Protein 2WNK (pdb70)

Solvent-accessible surface area: 10856 Å² total; per-residue (Å²): 116,19,0,135,82,84,35,52,60,38,83,47,59,1,25,11,48,44,74,72,8,151,4,12,0,13,76,92,5,62,52,5,60,6,75,58,91,69,41,120,67,1,83,0,0,51,49,38,66,10,79,87,64,25,29,0,45,104,34,2,166,41,12,47,6,55,76,59,153,53,121,36,23,26,64,1,30,0,34,0,83,52,18,24,123,70,96,43,32,0,33,1,1,0,7,102,92,71,77,137,18,35,101,60,34,1,2,1,47,0,40,0,63,40,26,40,153,20,59,79,0,54,47,85,107,89,54,29,124,17,107,3,105,49,44,118,34,78,22,23,0,9,0,5,46,94,13,69,58,7,68,5,77,88,33,57,63,0,12,66,29,89,62,4,139,76,94,29,63,3,79,76,26,0,64,124,6,62,17,45,82,66,81,122,20,0,41,0,90,0,37,4,59,86,31,7,170,137,111,39,75,0,0,0,42,0,8,23,110,79,105,79,6,0,60,0,18,0,41,0,32,47,99

InterPro domains:
  IPR007226 SRS domain [PF04092] (31-153)
  IPR007226 SRS domain [PF04092] (165-261)
  IPR036755 SRS domain superfamily [G3DSA:2.60.40.1320] (27-158)
  IPR036755 SRS domain superfamily [G3DSA:2.60.40.1320] (159-264)
  IPR036755 SRS domain superfamily [SSF74877] (24-155)
  IPR036755 SRS domain superfamily [SSF74877] (157-263)

Sequence (223 aa):
TSCETEGSSISFTVEKAGHVVRFNCPSTLEEIKPAYEAGDSTKVCTTADCSNEAALKDVLKSASLAQAEGSGGNDFTLTVDALPEAETSVFFLCQRTGAAVPSDKCGVHILVKAAPQAPVCSAQDHTLELQITAANSDTSFVCGGTFNVIKPANAAKVLQGDSCETEVDLVSLVPHASRSALEQSGLIKLSVTDLPQQQQKLCYRCEDSSQKACKVLVTVSAS

B-factor: mean 18.57, std 9.24, range [4.79, 100.05]

Organism: Toxoplasma gondii (NCBI:txid5811)

CATH classification: 2.60.40.1320 (+1 more: 2.60.40.1320)

Radius of gyration: 22.06 Å; Cα contacts (8 Å, |Δi|>4): 626; chains: 1; bounding box: 57×43×48 Å

Structure (mmCIF, N/CA/C/O backbone):
data_2WNK
#
_entry.id   2WNK
#
_cell.length_a   106.496
_cell.length_b   106.496
_cell.length_c   31.616
_cell.angle_alpha   90.00
_cell.angle_beta   90.00
_cell.angle_gamma   120.00
#
_symmetry.space_group_name_H-M   'P 6'
#
loop_
_entity.id
_entity.type
_entity.pdbx_description
1 polymer 'SPOROZOITE-SPECIFIC SAG PROTEIN'
2 water water
#
loop_
_atom_site.group_PDB
_atom_site.id
_atom_site.type_symbol
_atom_site.label_atom_id
_atom_site.label_alt_id
_atom_site.label_comp_id
_atom_site.label_asym_id
_atom_site.label_entity_id
_atom_site.label_seq_id
_atom_site.pdbx_PDB_ins_code
_atom_site.Cartn_x
_atom_site.Cartn_y
_atom_site.Cartn_z
_atom_site.occupancy
_atom_site.B_iso_or_equiv
_atom_site.auth_seq_id
_atom_site.auth_comp_id
_atom_site.auth_asym_id
_atom_site.auth_atom_id
_atom_site.pdbx_PDB_model_num
ATOM 1 N N . THR A 1 4 ? -58.193 7.436 18.343 1.00 24.17 4 THR A N 1
ATOM 2 C CA . THR A 1 4 ? -57.377 7.266 17.102 1.00 23.60 4 THR A CA 1
ATOM 3 C C . THR A 1 4 ? -58.050 7.855 15.845 1.00 21.16 4 THR A C 1
ATOM 4 O O . THR A 1 4 ? -57.392 8.145 14.833 1.00 20.23 4 THR A O 1
ATOM 8 N N . SER A 1 5 ? -59.362 8.025 15.924 1.00 18.84 5 SER A N 1
ATOM 9 C CA . SER A 1 5 ? -60.120 8.638 14.834 1.00 17.23 5 SER A CA 1
ATOM 10 C C . SER A 1 5 ? -60.412 10.101 15.155 1.00 16.31 5 SER A C 1
ATOM 11 O O . SER A 1 5 ? -60.789 10.447 16.289 1.00 15.83 5 SER A O 1
ATOM 14 N N . CYS A 1 6 ? -60.236 10.960 14.165 1.00 15.44 6 CYS A N 1
ATOM 15 C CA . CYS A 1 6 ? -60.441 12.410 14.368 1.00 16.12 6 CYS A CA 1
ATOM 16 C C . CYS A 1 6 ? -61.932 12.742 14.238 1.00 17.05 6 CYS A C 1
ATOM 17 O O . CYS A 1 6 ? -62.366 13.136 13.151 1.00 17.12 6 CYS A O 1
ATOM 20 N N . GLU A 1 7 ? -62.664 12.598 15.364 1.00 16.93 7 GLU A N 1
ATOM 21 C CA . GLU A 1 7 ? -64.134 12.713 15.462 1.00 17.63 7 GLU A CA 1
ATOM 22 C C . GLU A 1 7 ? -64.716 14.044 15.956 1.00 17.84 7 GLU A C 1
ATOM 23 O O . GLU A 1 7 ? -65.952 14.181 16.078 1.00 18.20 7 GLU A O 1
ATOM 29 N N . THR A 1 8 ? -63.874 14.971 16.376 1.00 16.87 8 THR A N 1
ATOM 30 C CA . THR A 1 8 ? -64.434 16.162 16.974 1.00 16.75 8 THR A CA 1
ATOM 31 C C . THR A 1 8 ? -64.018 17.378 16.144 1.00 16.37 8 THR A C 1
ATOM 32 O O . THR A 1 8 ? -62.855 17.719 16.111 1.00 16.58 8 THR A O 1
ATOM 36 N N . GLU A 1 9 ? -64.983 17.979 15.454 1.00 16.35 9 GLU A N 1
ATOM 37 C CA . GLU A 1 9 ? -64.714 19.234 14.710 1.00 16.46 9 GLU A CA 1
ATOM 38 C C . GLU A 1 9 ? -64.289 20.316 15.664 1.00 16.90 9 GLU A C 1
ATOM 39 O O . GLU A 1 9 ? -64.901 20.475 16.747 1.00 16.55 9 GLU A O 1
ATOM 45 N N . GLY A 1 10 ? -63.298 21.096 15.242 1.00 16.33 10 GLY A N 1
ATOM 46 C CA . GLY A 1 10 ? -62.753 22.133 16.080 1.00 17.22 10 GLY A CA 1
ATOM 47 C C . GLY A 1 10 ? -61.822 21.676 17.175 1.00 16.76 10 GLY A C 1
ATOM 48 O O . GLY A 1 10 ? -61.358 22.498 17.974 1.00 18.78 10 GLY A O 1
ATOM 49 N N . SER A 1 11 ? -61.521 20.386 17.227 1.00 18.57 11 SER A N 1
ATOM 50 C CA . SER A 1 11 ? -60.571 19.879 18.222 1.00 18.67 11 SER A CA 1
ATOM 51 C C . SER A 1 11 ? -59.546 19.009 17.533 1.00 18.78 11 SER A C 1
ATOM 52 O O . SER A 1 11 ? -59.517 18.931 16.300 1.00 18.17 11 SER A O 1
ATOM 55 N N . SER A 1 12 ? -58.700 18.358 18.322 1.00 18.27 12 SER A N 1
ATOM 56 C CA . SER A 1 12 ? -57.559 17.693 17.757 1.00 18.34 12 SER A CA 1
ATOM 57 C C . SER A 1 12 ? -57.287 16.390 18.501 1.00 17.64 12 SER A C 1
ATOM 58 O O . SER A 1 12 ? -57.728 16.185 19.634 1.00 18.03 12 SER A O 1
A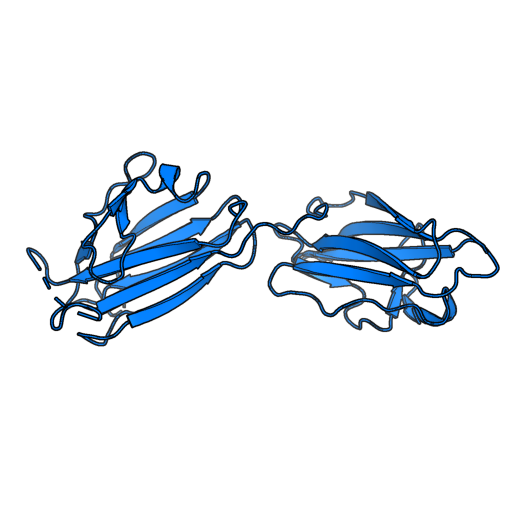TOM 61 N N . ILE A 1 13 ? -56.571 15.508 17.837 1.00 17.03 13 ILE A N 1
ATOM 62 C CA . ILE A 1 13 ? -56.088 14.315 18.506 1.00 16.59 13 ILE A CA 1
ATOM 63 C C . ILE A 1 13 ? -54.577 14.387 18.365 1.00 16.71 13 ILE A C 1
ATOM 64 O O . ILE A 1 13 ? -54.056 14.970 17.390 1.00 16.39 13 ILE A O 1
ATOM 69 N N . SER A 1 14 ? -53.874 13.856 19.363 1.00 17.07 14 SER A N 1
ATOM 70 C CA . SER A 1 14 ? -52.437 13.983 19.379 1.00 17.53 14 SER A CA 1
ATOM 71 C C . SER A 1 14 ? -51.755 12.645 19.590 1.00 16.65 14 SER A C 1
ATOM 72 O O . SER A 1 14 ? -52.272 11.749 20.283 1.00 16.01 14 SER A O 1
ATOM 75 N N . PHE A 1 15 ? -50.600 12.516 18.946 1.00 16.31 15 PHE A N 1
ATOM 76 C CA . PHE A 1 15 ? -49.770 11.340 19.130 1.00 17.21 15 PHE A CA 1
ATOM 77 C C . PHE A 1 15 ? -48.342 11.773 19.332 1.00 17.47 15 PHE A C 1
ATOM 78 O O . PHE A 1 15 ? -47.969 12.888 18.968 1.00 17.34 15 PHE A O 1
ATOM 86 N N . THR A 1 16 ? -47.536 10.876 19.888 1.00 18.73 16 THR A N 1
ATOM 87 C CA . THR A 1 16 ? -46.122 11.144 20.056 1.00 20.22 16 THR A CA 1
ATOM 88 C C . THR A 1 16 ? -45.315 9.962 19.511 1.00 20.35 16 THR A C 1
ATOM 89 O O . THR A 1 16 ? -45.651 8.795 19.773 1.00 21.87 16 THR A O 1
ATOM 93 N N . VAL A 1 17 ? -44.273 10.260 18.750 1.00 19.31 17 VAL A N 1
ATOM 94 C CA . VAL A 1 17 ? -43.368 9.233 18.257 1.00 19.46 17 VAL A CA 1
ATOM 95 C C . VAL A 1 17 ? -42.117 9.268 19.133 1.00 19.69 17 VAL A C 1
ATOM 96 O O . VAL A 1 17 ? -41.408 10.266 19.179 1.00 18.35 17 VAL A O 1
ATOM 100 N N . GLU A 1 18 ? -41.842 8.159 19.806 1.00 19.94 18 GLU A N 1
ATOM 101 C CA . GLU A 1 18 ? -40.791 8.112 20.826 1.00 21.28 18 GLU A CA 1
ATOM 102 C C . GLU A 1 18 ? -39.525 7.376 20.373 1.00 20.36 18 GLU A C 1
ATOM 103 O O . GLU A 1 18 ? -38.435 7.574 20.929 1.00 20.68 18 GLU A O 1
ATOM 109 N N . LYS A 1 19 ? -39.668 6.529 19.362 1.00 20.40 19 LYS A N 1
ATOM 110 C CA . LYS A 1 19 ? -38.596 5.616 18.978 1.00 19.84 19 LYS A CA 1
ATOM 111 C C . LYS A 1 19 ? -38.461 5.513 17.477 1.00 19.36 19 LYS A C 1
ATOM 112 O O . LYS A 1 19 ? -39.469 5.549 16.769 1.00 18.57 19 LYS A O 1
ATOM 118 N N . ALA A 1 20 ? -37.229 5.374 17.000 1.00 18.35 20 ALA A N 1
ATOM 119 C CA . ALA A 1 20 ? -37.002 5.149 15.581 1.00 18.65 20 ALA A CA 1
ATOM 120 C C . ALA A 1 20 ? -37.698 3.856 15.178 1.00 19.08 20 ALA A C 1
ATOM 121 O O . ALA A 1 20 ? -37.554 2.833 15.860 1.00 19.09 20 ALA A O 1
ATOM 123 N N . GLY A 1 21 ? -38.440 3.904 14.071 1.00 19.63 21 GLY A N 1
ATOM 124 C CA . GLY A 1 21 ? -39.164 2.739 13.578 1.00 20.04 21 GLY A CA 1
ATOM 125 C C . GLY A 1 21 ? -40.568 2.566 14.135 1.00 20.57 21 GLY A C 1
ATOM 126 O O . GLY A 1 21 ? -41.221 1.559 13.837 1.00 22.57 21 GLY A O 1
ATOM 127 N N . HIS A 1 22 ? -41.037 3.499 14.959 1.00 20.12 22 HIS A N 1
ATOM 128 C CA . HIS A 1 22 ? -42.388 3.423 15.503 1.00 20.27 22 HIS A CA 1
ATOM 129 C C . HIS A 1 22 ? -43.384 3.986 14.488 1.00 20.44 22 HIS A C 1
ATOM 130 O O . HIS A 1 22 ? -43.005 4.748 13.596 1.00 20.05 22 HIS A O 1
ATOM 137 N N . VAL A 1 23 ? -44.640 3.576 14.612 1.00 19.92 23 VAL A N 1
ATOM 138 C CA . VAL A 1 23 ? -45.663 3.992 13.671 1.00 21.20 23 VAL A CA 1
ATOM 139 C C . VAL A 1 23 ? -46.835 4.642 14.396 1.00 21.04 23 VAL A C 1
ATOM 140 O O . VAL A 1 23 ? -47.184 4.269 15.537 1.00 22.62 23 VAL A O 1
ATOM 144 N N . VAL A 1 24 ? -47.409 5.651 13.745 1.00 19.39 24 VAL A N 1
ATOM 145 C CA . VAL A 1 24 ? -48.618 6.275 14.193 1.00 17.35 24 VAL A CA 1
ATOM 146 C C . VAL A 1 24 ? -49.723 5.923 13.228 1.00 16.40 24 VAL A C 1
ATOM 147 O O . VAL A 1 24 ? -49.575 6.071 12.033 1.00 16.29 24 VAL A O 1
ATOM 151 N N . ARG A 1 25 ? -50.828 5.447 13.765 1.00 15.74 25 ARG A N 1
ATOM 152 C CA . ARG A 1 25 ?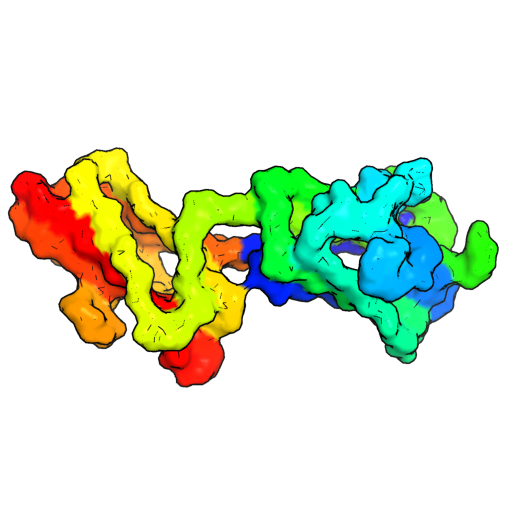 -52.002 5.146 12.945 1.00 15.92 25 ARG A CA 1
ATOM 153 C C . ARG A 1 25 ? -53.111 6.068 13.378 1.00 16.17 25 ARG A C 1
ATOM 154 O O . ARG A 1 25 ? -53.388 6.210 14.576 1.00 16.67 25 ARG A O 1
ATOM 162 N N . PHE A 1 26 ? -53.717 6.744 12.415 1.00 15.85 26 PHE A N 1
ATOM 163 C CA . PHE A 1 26 ? -54.881 7.547 12.715 1.00 15.24 26 PHE A CA 1
ATOM 164 C C . PHE A 1 26 ? -55.892 7.475 11.588 1.00 15.96 26 PHE A C 1
ATOM 165 O O . PHE A 1 26 ? -55.587 7.025 10.494 1.00 16.07 26 PHE A O 1
ATOM 173 N N . ASN A 1 27 ? -57.106 7.914 11.885 1.00 14.61 27 ASN A N 1
ATOM 174 C CA . ASN A 1 27 ? -58.194 7.807 10.949 1.00 14.75 27 ASN A CA 1
ATOM 175 C C . ASN A 1 27 ? -58.893 9.159 10.767 1.00 14.62 27 ASN A C 1
ATOM 176 O O . ASN A 1 27 ? -59.140 9.881 11.738 1.00 15.99 27 ASN A O 1
ATOM 181 N N . CYS A 1 28 ? -59.179 9.470 9.514 1.00 12.70 28 CYS A N 1
ATOM 182 C CA . CYS A 1 28 ? -60.124 10.555 9.163 1.00 13.18 28 CYS A CA 1
ATOM 183 C C . CYS A 1 28 ? -61.471 9.887 8.882 1.00 13.59 28 CYS A C 1
ATOM 184 O O . CYS A 1 28 ? -61.596 9.159 7.894 1.00 14.43 28 CYS A O 1
ATOM 187 N N . PRO A 1 29 ? -62.448 10.117 9.760 1.00 13.42 29 PRO A N 1
ATOM 188 C CA . PRO A 1 29 ? -63.691 9.386 9.686 1.00 13.30 29 PRO A CA 1
ATOM 189 C C . PRO A 1 29 ? -64.490 9.843 8.542 1.00 13.07 29 PRO A C 1
ATOM 190 O O . PRO A 1 29 ? -64.246 10.788 7.887 1.00 13.90 29 PRO A O 1
ATOM 194 N N . SER A 1 30 ? -65.538 9.097 8.323 1.00 13.09 30 SER A N 1
ATOM 195 C CA . SER A 1 30 ? -66.368 9.306 7.195 1.00 14.45 30 SER A CA 1
ATOM 196 C C . SER A 1 30 ? -66.790 10.734 6.837 1.00 15.09 30 SER A C 1
ATOM 197 O O . SER A 1 30 ? -66.742 11.101 5.738 1.00 15.57 30 SER A O 1
ATOM 200 N N . THR A 1 31 ? -67.245 11.498 7.779 1.00 16.79 31 THR A N 1
ATOM 201 C CA . THR A 1 31 ? -67.734 12.811 7.435 1.00 16.75 31 THR A CA 1
ATOM 202 C C . THR A 1 31 ? -66.549 13.721 7.066 1.00 16.39 31 THR A C 1
ATOM 203 O O . THR A 1 31 ? -66.618 14.569 6.232 1.00 16.44 31 THR A O 1
ATOM 207 N N . LEU A 1 32 ? -65.430 13.445 7.682 1.00 15.31 32 LEU A N 1
ATOM 208 C CA . LEU A 1 32 ? -64.245 14.287 7.484 1.00 15.05 32 LEU A CA 1
ATOM 209 C C . LEU A 1 32 ? -63.166 13.502 6.714 1.00 15.40 32 LEU A C 1
ATOM 210 O O . LEU A 1 32 ? -61.985 13.412 7.142 1.00 12.86 32 LEU A O 1
ATOM 215 N N . GLU A 1 33 ? -63.613 12.966 5.574 1.00 16.78 33 GLU A N 1
ATOM 216 C CA . GLU A 1 33 ? -62.914 11.946 4.754 1.00 18.66 33 GLU A CA 1
ATOM 217 C C . GLU A 1 33 ? -61.426 12.237 4.690 1.00 18.39 33 GLU A C 1
ATOM 218 O O . GLU A 1 33 ? -60.616 11.310 4.717 1.00 17.59 33 GLU A O 1
ATOM 224 N N . GLU A 1 34 ? -61.024 13.472 4.393 1.00 17.76 34 GLU A N 1
ATOM 225 C CA . GLU A 1 34 ? -60.263 13.808 3.192 1.00 16.19 34 GLU A CA 1
ATOM 226 C C . GLU A 1 34 ? -59.097 14.427 4.021 1.00 15.93 34 GLU A C 1
ATOM 227 O O . GLU A 1 34 ? -59.327 15.354 4.827 1.00 16.04 34 GLU A O 1
ATOM 233 N N . ILE A 1 35 ? -57.872 13.912 3.905 1.00 15.36 35 ILE A N 1
ATOM 234 C CA . ILE A 1 35 ? -56.747 14.508 4.661 1.00 14.80 35 ILE A CA 1
ATOM 235 C C . ILE A 1 35 ? -56.171 15.746 3.961 1.00 13.73 35 ILE A C 1
ATOM 236 O O . ILE A 1 35 ? -56.187 15.855 2.713 1.00 14.18 35 ILE A O 1
ATOM 241 N N . LYS A 1 36 ? -55.672 16.678 4.772 1.00 13.80 36 LYS A N 1
ATOM 242 C CA . LYS A 1 36 ? -54.943 17.849 4.292 1.00 13.74 36 LYS A CA 1
ATOM 243 C C . LYS A 1 36 ? -53.602 17.877 4.992 1.00 13.68 36 LYS A C 1
ATOM 244 O O . LYS A 1 36 ? -53.551 17.647 6.192 1.00 13.59 36 LYS A O 1
ATOM 250 N N . PRO A 1 37 ? -52.501 18.108 4.257 1.00 14.34 37 PRO A N 1
ATOM 251 C CA . PRO A 1 37 ? -52.400 18.388 2.820 1.00 14.63 37 PRO A CA 1
ATOM 252 C C . PRO A 1 37 ? -52.904 17.217 1.994 1.00 15.49 37 PRO A C 1
ATOM 253 O O . PRO A 1 37 ? -52.823 16.056 2.430 1.00 14.61 37 PRO A O 1
ATOM 257 N N . ALA A 1 38 ? -53.370 17.534 0.788 1.00 15.73 38 ALA A N 1
ATOM 258 C CA . ALA A 1 38 ? -53.847 16.517 -0.159 1.00 16.13 38 ALA A CA 1
ATOM 259 C C . ALA A 1 38 ? -52.880 15.338 -0.237 1.00 17.01 38 ALA A C 1
ATOM 260 O O . ALA A 1 38 ? -51.666 15.530 -0.404 1.00 17.53 38 ALA A O 1
ATOM 262 N N . TYR A 1 39 ? -53.398 14.119 -0.087 1.00 17.02 39 TYR A N 1
ATOM 263 C CA . TYR A 1 39 ? -52.504 12.974 0.076 1.00 17.35 39 TYR A CA 1
ATOM 264 C C . TYR A 1 39 ? -51.705 12.636 -1.193 1.00 17.81 39 TYR A C 1
ATOM 265 O O . TYR A 1 39 ? -52.300 12.373 -2.260 1.00 18.07 39 TYR A O 1
ATOM 274 N N . GLU A 1 40 ? -50.373 12.653 -1.083 1.00 18.27 40 GLU A N 1
ATOM 275 C CA . GLU A 1 40 ? -49.458 12.075 -2.094 1.00 20.58 40 GLU A CA 1
ATOM 276 C C . GLU A 1 40 ? -48.497 11.061 -1.447 1.00 19.85 40 GLU A C 1
ATOM 277 O O . GLU A 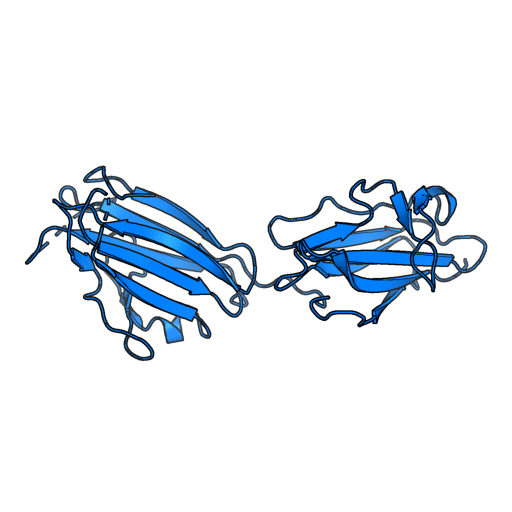1 40 ? -48.128 11.196 -0.281 1.00 19.80 40 GLU A O 1
ATOM 283 N N . ALA A 1 41 ? -48.089 10.031 -2.193 1.00 19.69 41 ALA A N 1
ATOM 284 C CA . ALA A 1 41 ? -47.260 8.975 -1.618 1.00 19.10 41 ALA A CA 1
ATOM 285 C C . ALA A 1 41 ? -45.769 9.278 -1.736 1.00 19.42 41 ALA A C 1
ATOM 286 O O . ALA A 1 41 ? -45.362 10.114 -2.535 1.00 18.88 41 ALA A O 1
ATOM 288 N N . GLY A 1 42 ? -44.975 8.622 -0.895 1.00 19.74 42 GLY A N 1
ATOM 289 C CA . GLY A 1 42 ? -43.517 8.654 -0.999 1.00 21.09 42 GLY A CA 1
ATOM 290 C C . GLY A 1 42 ? -42.844 10.013 -0.971 1.00 21.69 42 GLY A C 1
ATOM 291 O O . GLY A 1 42 ? -43.072 10.832 -0.067 1.00 21.49 42 GLY A O 1
ATOM 292 N N . ASP A 1 43 ? -41.999 10.255 -1.964 1.00 22.21 43 ASP A N 1
ATOM 293 C CA . ASP A 1 43 ? -41.178 11.461 -2.021 1.00 22.41 43 ASP A CA 1
ATOM 294 C C . ASP A 1 43 ? -42.007 12.742 -2.014 1.00 21.70 43 ASP A C 1
ATOM 295 O O . ASP A 1 43 ? -41.528 13.793 -1.587 1.00 22.74 43 ASP A O 1
ATOM 300 N N . SER A 1 44 ? -43.253 12.650 -2.473 1.00 21.32 44 SER A N 1
ATOM 301 C CA . SER A 1 44 ? -44.093 13.837 -2.699 1.00 20.06 44 SER A CA 1
ATOM 302 C C . SER A 1 44 ? -44.990 14.249 -1.527 1.00 19.12 44 SER A C 1
ATOM 303 O O . SER A 1 44 ? -45.648 15.290 -1.608 1.00 18.64 44 SER A O 1
ATOM 306 N N . THR A 1 45 ? -45.056 13.416 -0.486 1.00 17.20 45 THR A N 1
ATOM 307 C CA . THR A 1 45 ? -45.987 13.608 0.638 1.00 16.47 45 THR A CA 1
ATOM 308 C C . THR A 1 45 ? -45.747 14.941 1.306 1.00 16.22 45 THR A C 1
ATOM 309 O O . THR A 1 45 ? -44.591 15.305 1.513 1.00 16.48 45 THR A O 1
ATOM 313 N N . LYS A 1 46 ? -46.830 15.645 1.652 1.00 15.28 46 LYS A N 1
ATOM 314 C CA . LYS A 1 46 ? -46.709 16.906 2.373 1.00 16.23 46 LYS A CA 1
ATOM 315 C C . LYS A 1 46 ? -47.335 16.808 3.765 1.00 15.69 46 LYS A C 1
ATOM 316 O O . LYS A 1 46 ? -48.201 15.942 4.012 1.00 16.15 46 LYS A O 1
ATOM 322 N N . VAL A 1 47 ? -46.904 17.680 4.672 1.00 14.31 47 VAL A N 1
ATOM 323 C CA . VAL A 1 47 ? -47.484 17.736 6.020 1.00 13.62 47 VAL A CA 1
ATOM 324 C C . VAL A 1 47 ? -47.783 19.193 6.303 1.00 12.89 47 VAL A C 1
ATOM 325 O O . VAL A 1 47 ? -47.161 20.076 5.714 1.00 12.91 47 VAL A O 1
ATOM 329 N N . CYS A 1 48 ? -48.692 19.460 7.241 1.00 13.21 48 CYS A N 1
ATOM 330 C CA . CYS A 1 48 ? -48.843 20.853 7.735 1.00 13.48 48 CYS A CA 1
ATOM 331 C C . CYS A 1 48 ? -47.845 21.112 8.857 1.00 12.66 48 CYS A C 1
ATOM 332 O O . CYS A 1 48 ? -47.418 20.184 9.554 1.00 13.31 48 CYS A O 1
ATOM 335 N N . THR A 1 49 ? -47.443 22.374 9.000 1.00 12.78 49 THR A N 1
ATOM 336 C CA . THR A 1 49 ? -46.497 22.729 10.029 1.00 12.13 49 THR A CA 1
ATOM 337 C C . THR A 1 49 ? -47.116 23.686 11.044 1.00 12.11 49 THR A C 1
ATOM 338 O O . THR A 1 49 ? -46.449 24.163 11.952 1.00 11.78 49 THR A O 1
ATOM 342 N N . THR A 1 50 ? -48.408 23.948 10.868 1.00 11.49 50 THR A N 1
ATOM 343 C CA . THR A 1 50 ? -49.247 24.590 11.867 1.00 11.88 50 THR A CA 1
ATOM 344 C C . THR A 1 50 ? -50.567 23.808 11.943 1.00 11.70 50 THR A C 1
ATOM 345 O O . THR A 1 50 ? -50.951 23.094 10.996 1.00 11.91 50 THR A O 1
ATOM 349 N N . ALA A 1 51 ? -51.257 23.932 13.068 1.00 10.95 51 ALA A N 1
ATOM 350 C CA . ALA A 1 51 ? -52.447 23.114 13.321 1.00 12.70 51 ALA A CA 1
ATOM 351 C C . ALA A 1 51 ? -53.631 23.402 12.368 1.00 12.50 51 ALA A C 1
ATOM 352 O O . ALA A 1 51 ? -54.546 22.570 12.226 1.00 12.24 51 ALA A O 1
ATOM 354 N N . ASP A 1 52 ? -53.630 24.583 11.728 1.00 11.24 52 ASP A N 1
ATOM 355 C CA . ASP A 1 52 ? -54.681 24.941 10.732 1.00 11.98 52 ASP A CA 1
ATOM 356 C C . ASP A 1 52 ? -54.199 24.871 9.298 1.00 11.24 52 ASP A C 1
ATOM 357 O O . ASP A 1 52 ? -54.881 25.338 8.417 1.00 10.86 52 ASP A O 1
ATOM 362 N N . CYS A 1 53 ? -53.032 24.240 9.089 1.00 11.99 53 CYS A N 1
ATOM 363 C CA . CYS A 1 53 ? -52.496 24.054 7.757 1.00 12.80 53 CYS A CA 1
ATOM 364 C C . CYS A 1 53 ? -52.269 25.395 7.056 1.00 12.34 53 CYS A C 1
ATOM 365 O O . CYS A 1 53 ? -52.241 25.470 5.817 1.00 12.47 53 CYS A O 1
ATOM 368 N N . SER A 1 54 ? -52.082 26.464 7.827 1.00 11.65 54 SER A N 1
ATOM 369 C CA . SER A 1 54 ? -51.700 27.745 7.217 1.00 12.15 54 SER A CA 1
ATOM 370 C C . SER A 1 54 ? -50.335 27.614 6.470 1.00 12.35 54 SER A C 1
ATOM 371 O O . SER A 1 54 ? -50.074 28.339 5.502 1.00 13.31 54 SER A O 1
ATOM 374 N N . ASN A 1 55 ? -49.467 26.730 6.964 1.00 12.42 55 ASN A N 1
ATOM 375 C CA . ASN A 1 55 ? -48.146 26.460 6.382 1.00 12.95 55 ASN A CA 1
ATOM 376 C C . ASN A 1 55 ? -48.008 24.949 6.144 1.00 13.65 55 ASN A C 1
ATOM 377 O O . ASN A 1 55 ? -48.477 24.158 6.969 1.00 13.73 55 ASN A O 1
ATOM 382 N N . GLU A 1 56 ? -47.357 24.572 5.044 1.00 14.54 56 GLU A N 1
ATOM 383 C CA . GLU A 1 56 ? -47.091 23.169 4.719 1.00 16.13 56 GLU A CA 1
ATOM 384 C C . GLU A 1 56 ? -45.672 22.997 4.255 1.00 17.34 56 GLU A C 1
ATOM 385 O O . GLU A 1 56 ? -45.051 23.929 3.723 1.00 18.01 56 GLU A O 1
ATOM 391 N N . ALA A 1 57 ? -45.185 21.775 4.365 1.00 17.12 57 ALA A N 1
ATOM 392 C CA . ALA A 1 57 ? -43.854 21.460 3.844 1.00 17.06 57 ALA A CA 1
ATOM 393 C C . ALA A 1 57 ? -43.852 20.024 3.320 1.00 17.10 57 ALA A C 1
ATOM 394 O O . ALA A 1 57 ? -44.701 19.234 3.702 1.00 16.75 57 ALA A O 1
ATOM 396 N N . ALA A 1 58 ? -42.888 19.686 2.452 1.00 16.95 58 ALA A N 1
ATOM 397 C CA . ALA A 1 58 ? -42.691 18.289 2.082 1.00 16.90 58 ALA A CA 1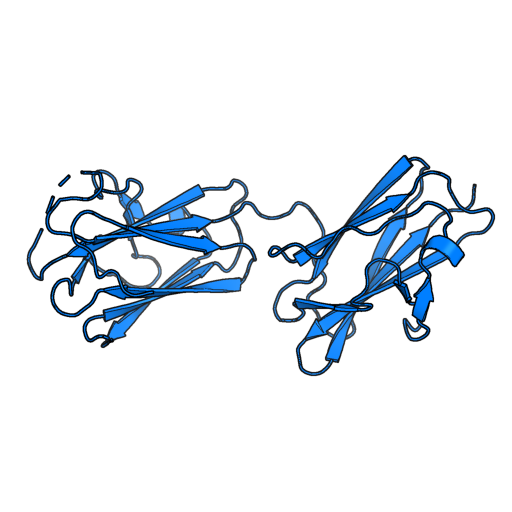
ATOM 398 C C . ALA A 1 58 ? -42.235 17.500 3.297 1.00 17.17 58 ALA A C 1
ATOM 399 O O . ALA A 1 58 ? -41.363 17.946 4.072 1.00 17.87 58 ALA A O 1
ATOM 401 N N . LEU A 1 59 ? -42.798 16.314 3.459 1.00 17.74 59 LEU A N 1
ATOM 402 C CA . LEU A 1 59 ? -42.440 15.471 4.578 1.00 18.17 59 LEU A CA 1
ATOM 403 C C . LEU A 1 59 ? -40.918 15.237 4.709 1.00 19.93 59 LEU A C 1
ATOM 404 O O . LEU A 1 59 ? -40.384 15.237 5.821 1.00 19.95 59 LEU A O 1
ATOM 409 N N . LYS A 1 60 ? -40.211 14.990 3.605 1.00 20.99 60 LYS A N 1
ATOM 410 C CA . LYS A 1 60 ? -38.772 14.672 3.731 1.00 23.10 60 LYS A CA 1
ATOM 411 C C . LYS A 1 60 ? -37.902 15.839 4.174 1.00 23.93 60 LYS A C 1
ATOM 412 O O . LYS A 1 60 ? -36.739 15.637 4.565 1.00 24.39 60 LYS A O 1
ATOM 418 N N . ASP A 1 61 ? -38.457 17.039 4.071 1.00 24.12 61 ASP A N 1
ATOM 419 C CA . ASP A 1 61 ? -37.796 18.278 4.499 1.00 24.55 61 ASP A CA 1
ATOM 420 C C . ASP A 1 61 ? -38.069 18.606 5.959 1.00 25.16 61 ASP A C 1
ATOM 421 O O . ASP A 1 61 ? -37.495 19.578 6.504 1.00 25.53 61 ASP A O 1
ATOM 426 N N . VAL A 1 62 ? -38.990 17.865 6.575 1.00 24.49 62 VAL A N 1
ATOM 427 C CA . VAL A 1 62 ? -39.243 18.016 8.020 1.00 25.34 62 VAL A CA 1
ATOM 428 C C . VAL A 1 62 ? -38.820 16.794 8.815 1.00 25.45 62 VAL A C 1
ATOM 429 O O . VAL A 1 62 ? -38.235 16.897 9.892 1.00 26.07 62 VAL A O 1
ATOM 433 N N . LEU A 1 63 ? -39.108 15.618 8.266 1.00 25.24 63 LEU A N 1
ATOM 434 C CA . LEU A 1 63 ? -38.637 14.363 8.825 1.00 26.27 63 LEU A CA 1
ATOM 435 C C . LEU A 1 63 ? -37.972 13.597 7.684 1.00 26.93 63 LEU A C 1
ATOM 436 O O . LEU A 1 63 ? -38.647 13.086 6.788 1.00 27.28 63 LEU A O 1
ATOM 441 N N . LYS A 1 64 ? -36.649 13.533 7.727 1.00 27.17 64 LYS A N 1
ATOM 442 C CA . LYS A 1 64 ? -35.845 13.076 6.597 1.00 28.19 64 LYS A CA 1
ATOM 443 C C . LYS A 1 64 ? -36.017 11.599 6.234 1.00 27.24 64 LYS A C 1
ATOM 444 O O . LYS A 1 64 ? -35.756 11.216 5.088 1.00 28.16 64 LYS A O 1
ATOM 450 N N . SER A 1 65 ? -36.396 10.762 7.195 1.00 25.89 65 SER A N 1
ATOM 451 C CA . SER A 1 65 ? -36.616 9.351 6.895 1.00 25.52 65 SER A CA 1
ATOM 452 C C . SER A 1 65 ? -37.944 8.885 7.491 1.00 23.99 65 SER A C 1
ATOM 453 O O . SER A 1 65 ? -37.991 8.268 8.539 1.00 24.20 65 SER A O 1
ATOM 456 N N . ALA A 1 66 ? -39.026 9.243 6.820 1.00 22.55 66 ALA A N 1
ATOM 457 C CA . ALA A 1 66 ? -40.359 8.948 7.298 1.00 19.78 66 ALA A CA 1
ATOM 458 C C . ALA A 1 66 ? -41.229 8.724 6.070 1.00 18.94 66 ALA A C 1
ATOM 459 O O . ALA A 1 66 ? -40.847 9.090 4.960 1.00 18.79 66 ALA A O 1
ATOM 461 N N . SER A 1 67 ? -42.384 8.111 6.275 1.00 17.25 67 SER A N 1
ATOM 462 C CA . SER A 1 67 ? -43.339 7.960 5.202 1.00 17.51 67 SER A CA 1
ATOM 463 C C . SER A 1 67 ? -44.751 7.944 5.756 1.00 16.90 67 SER A C 1
ATOM 464 O O . SER A 1 67 ? -44.951 7.523 6.887 1.00 17.42 67 SER A O 1
ATOM 467 N N . LEU A 1 68 ? -45.714 8.395 4.941 1.00 15.55 68 LEU A N 1
ATOM 468 C CA . LEU A 1 68 ? -47.129 8.322 5.255 1.00 14.70 68 LEU A CA 1
ATOM 469 C C . LEU A 1 68 ? -47.799 7.446 4.199 1.00 15.33 68 LEU A C 1
ATOM 470 O O . LEU A 1 68 ? -47.644 7.707 2.998 1.00 16.15 68 LEU A O 1
ATOM 475 N N . ALA A 1 69 ? -48.559 6.453 4.657 1.00 14.61 69 ALA A N 1
ATOM 476 C CA . ALA A 1 69 ? -49.392 5.609 3.776 1.00 14.76 69 ALA A CA 1
ATOM 477 C C . ALA A 1 69 ? -50.861 5.907 4.019 1.00 16.04 69 ALA A C 1
ATOM 478 O O . ALA A 1 69 ? -51.238 6.364 5.093 1.00 15.77 69 ALA A O 1
ATOM 480 N N . GLN A 1 70 ? -51.684 5.646 3.004 1.00 16.52 70 GLN A N 1
ATOM 481 C CA . GLN A 1 70 ? -53.119 5.876 3.073 1.00 17.90 70 GLN A CA 1
ATOM 482 C C . GLN A 1 70 ? -53.832 4.614 2.633 1.00 17.87 70 GLN A C 1
ATOM 483 O O . GLN A 1 70 ? -53.394 3.959 1.692 1.00 18.62 70 GLN A O 1
ATOM 489 N N . ALA A 1 71 ? -54.932 4.281 3.303 1.00 18.08 71 ALA A N 1
ATOM 490 C CA . ALA A 1 71 ? -55.786 3.187 2.859 1.00 18.72 71 ALA A CA 1
ATOM 491 C C . ALA A 1 71 ? -57.256 3.449 3.218 1.00 18.52 71 ALA A C 1
ATOM 492 O O . ALA A 1 71 ? -57.537 4.204 4.133 1.00 17.10 71 ALA A O 1
ATOM 494 N N . GLU A 1 72 ? -58.201 2.819 2.508 1.00 19.99 72 GLU A N 1
ATOM 495 C CA . GLU A 1 72 ? -59.630 3.034 2.805 1.00 21.80 72 GLU A CA 1
ATOM 496 C C . GLU A 1 72 ? -59.967 2.640 4.232 1.00 22.72 72 GLU A C 1
ATOM 497 O O . GLU A 1 72 ? -59.416 1.669 4.746 1.00 24.30 72 GLU A O 1
ATOM 503 N N . GLY A 1 73 ? -60.817 3.414 4.892 1.00 23.74 73 GLY A N 1
ATOM 504 C CA . GLY A 1 73 ? -61.367 2.976 6.164 1.00 24.51 73 GLY A CA 1
ATOM 505 C C . GLY A 1 73 ? -62.301 1.847 5.782 1.00 23.75 73 GLY A C 1
ATOM 506 O O . GLY A 1 73 ? -62.342 1.444 4.599 1.00 23.88 73 GLY A O 1
ATOM 507 N N . SER A 1 77 ? -64.256 5.144 12.475 1.00 24.64 77 SER A N 1
ATOM 508 C CA . SER A 1 77 ? -65.032 4.354 11.502 1.00 24.09 77 SER A CA 1
ATOM 509 C C . SER A 1 77 ? -65.382 5.010 10.157 1.00 23.44 77 SER A C 1
ATOM 510 O O . SER A 1 77 ? -65.720 6.196 10.015 1.00 25.45 77 SER A O 1
ATOM 5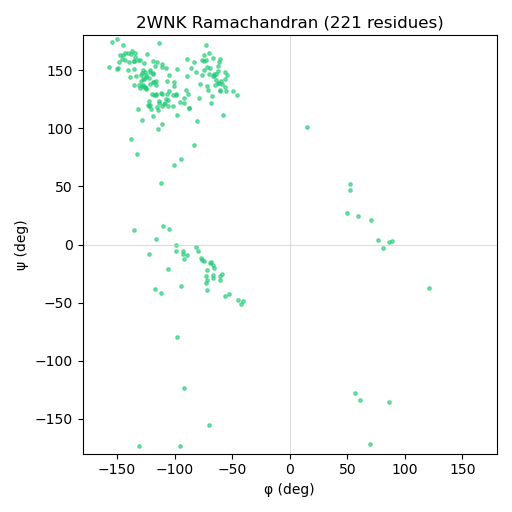13 N N . GLY A 1 78 ? -65.213 4.207 9.162 1.00 22.48 78 GLY A N 1
ATOM 514 C CA . GLY A 1 78 ? -65.267 4.638 7.804 1.00 20.02 78 GLY A CA 1
ATOM 515 C C . GLY A 1 78 ? -64.064 5.489 7.514 1.00 19.05 78 GLY A C 1
ATOM 516 O O . GLY A 1 78 ? -63.163 5.577 8.309 1.00 18.20 78 GLY A O 1
ATOM 517 N N . GLY A 1 79 ? -64.088 6.083 6.341 1.00 18.07 79 GLY A N 1
ATOM 518 C CA . GLY A 1 79 ? -63.165 7.134 5.970 1.00 15.86 79 GLY A CA 1
ATOM 519 C C . GLY A 1 79 ? -61.863 6.668 5.403 1.00 15.69 79 GLY A C 1
ATOM 520 O O . GLY A 1 79 ? -61.799 5.838 4.539 1.00 15.54 79 GLY A O 1
ATOM 521 N N . ASN A 1 80 ? -60.792 7.288 5.878 1.00 14.58 80 ASN A N 1
ATOM 522 C CA . ASN A 1 80 ? -59.461 6.902 5.408 1.00 14.59 80 ASN A CA 1
ATOM 523 C C . ASN A 1 80 ? -58.502 6.669 6.563 1.00 14.45 80 ASN A C 1
ATOM 524 O O . ASN A 1 80 ? -58.479 7.433 7.505 1.00 13.86 80 ASN A O 1
ATOM 529 N N . ASP A 1 81 ? -57.708 5.604 6.460 1.00 14.49 81 ASP A N 1
ATOM 530 C CA . ASP A 1 81 ? -56.741 5.245 7.494 1.00 14.03 81 ASP A CA 1
ATOM 531 C C . ASP A 1 81 ? -55.333 5.602 7.046 1.00 14.36 81 ASP A C 1
ATOM 532 O O . ASP A 1 81 ? -54.930 5.300 5.918 1.00 14.65 81 ASP A O 1
ATOM 537 N N . PHE A 1 82 ? -54.589 6.263 7.936 1.00 13.78 82 PHE A N 1
ATOM 538 C CA . PHE A 1 82 ? -53.256 6.739 7.631 1.00 14.44 82 PHE A CA 1
ATOM 539 C C . PHE A 1 82 ? -52.227 6.111 8.551 1.00 15.24 82 PHE A C 1
ATOM 540 O O . PHE A 1 82 ? -52.506 5.911 9.737 1.00 15.99 82 PHE A O 1
ATOM 548 N N . THR A 1 83 ? -51.028 5.895 8.012 1.00 14.33 83 THR A N 1
ATOM 549 C CA . THR A 1 83 ? -49.914 5.301 8.776 1.00 15.41 83 THR A CA 1
ATOM 550 C C . THR A 1 83 ? -48.674 6.146 8.566 1.00 14.38 83 THR A C 1
ATOM 551 O O . THR A 1 83 ? -48.181 6.252 7.452 1.00 15.70 83 THR A O 1
ATOM 555 N N . LEU A 1 84 ? -48.164 6.752 9.638 1.00 14.95 84 LEU A N 1
ATOM 556 C CA . LEU A 1 84 ? -46.961 7.537 9.540 1.00 15.28 84 LEU A CA 1
ATOM 557 C C . LEU A 1 84 ? -45.877 6.699 10.183 1.00 16.44 84 LEU A C 1
ATOM 558 O O . LEU A 1 84 ? -45.976 6.348 11.367 1.00 15.54 84 LEU A O 1
ATOM 563 N N . THR A 1 85 ? -44.860 6.364 9.390 1.00 17.00 85 THR A N 1
ATOM 564 C CA . THR A 1 85 ? -43.713 5.635 9.884 1.00 17.61 85 THR A CA 1
ATOM 565 C C . THR A 1 85 ? -42.528 6.561 9.982 1.00 18.53 85 THR A C 1
ATOM 566 O O . THR A 1 85 ? -42.236 7.289 9.038 1.00 18.89 85 THR A O 1
ATOM 570 N N . VAL A 1 86 ? -41.861 6.568 11.137 1.00 19.70 86 VAL A N 1
ATOM 571 C CA . VAL A 1 86 ? -40.675 7.394 11.330 1.00 20.63 86 VAL A CA 1
ATOM 572 C C . VAL A 1 86 ? -39.454 6.491 11.524 1.00 21.43 86 VAL A C 1
ATOM 573 O O . VAL A 1 86 ? -39.215 5.982 12.625 1.00 21.91 86 VAL A O 1
ATOM 577 N N . ASP A 1 87 ? -38.696 6.327 10.441 1.00 21.61 87 ASP A N 1
ATOM 578 C CA . ASP A 1 87 ? -37.597 5.364 10.333 1.00 23.63 87 ASP A CA 1
ATOM 579 C C . ASP A 1 87 ? -36.389 5.812 11.170 1.00 23.09 87 ASP A C 1
ATOM 580 O O . ASP A 1 87 ? -35.710 4.992 11.789 1.00 23.57 87 ASP A O 1
ATOM 585 N N . ALA A 1 88 ? -36.112 7.114 11.176 1.00 23.32 88 ALA A N 1
ATOM 586 C CA . ALA A 1 88 ? -35.045 7.663 12.011 1.00 23.63 88 ALA A CA 1
ATOM 587 C C . ALA A 1 88 ? -35.574 8.915 12.681 1.00 23.14 88 ALA A C 1
ATOM 588 O O . ALA A 1 88 ? -36.298 9.690 12.043 1.00 23.85 88 ALA A O 1
ATOM 590 N N . LEU A 1 89 ? -35.282 9.096 13.971 1.00 22.20 89 LEU A N 1
ATOM 591 C CA . LEU A 1 89 ? -35.764 10.288 14.689 1.00 20.32 89 LEU A CA 1
ATOM 592 C C . LEU A 1 89 ? -34.934 11.513 14.321 1.00 20.72 89 LEU A C 1
ATOM 593 O O . LEU A 1 89 ? -33.743 11.405 14.050 1.00 20.78 89 LEU A O 1
ATOM 598 N N . PRO A 1 90 ? -35.576 12.671 14.283 1.00 20.57 90 PRO A N 1
ATOM 599 C CA . PRO A 1 90 ? -34.875 13.890 13.900 1.00 20.89 90 PRO A CA 1
ATOM 600 C C . PRO A 1 90 ? -33.890 14.307 14.994 1.00 21.69 90 PRO A C 1
ATOM 601 O O . PRO A 1 90 ? -34.006 13.866 16.134 1.00 21.03 90 PRO A O 1
ATOM 605 N N . GLU A 1 91 ? -32.958 15.195 14.683 1.00 21.91 91 GLU A N 1
ATOM 606 C CA . GLU A 1 91 ? -32.014 15.573 15.735 1.00 23.43 91 GLU A CA 1
ATOM 607 C C . GLU A 1 91 ? -32.650 16.456 16.793 1.00 22.56 91 GLU A C 1
ATOM 608 O O . GLU A 1 91 ? -32.192 16.475 17.938 1.00 23.19 91 GLU A O 1
ATOM 614 N N . ALA A 1 92 ? -33.684 17.204 16.401 1.00 21.47 92 ALA A N 1
ATOM 615 C CA . ALA A 1 92 ? -34.434 18.011 17.338 1.00 20.33 92 ALA A CA 1
ATOM 616 C C . ALA A 1 92 ? -35.904 17.602 17.309 1.00 19.77 92 ALA A C 1
ATOM 617 O O . ALA A 1 92 ? -36.439 17.294 16.257 1.00 19.23 92 ALA A O 1
ATOM 619 N N . GLU A 1 93 ? -36.538 17.631 18.473 1.00 19.54 93 GLU A N 1
ATOM 620 C CA . GLU A 1 93 ? -37.971 17.371 18.600 1.00 19.79 93 GLU A CA 1
ATOM 621 C C . GLU A 1 93 ? -38.756 18.320 17.710 1.00 19.63 93 GLU A C 1
ATOM 622 O O . GLU A 1 93 ? -38.476 19.538 17.677 1.00 20.22 93 GLU A O 1
ATOM 628 N N . THR A 1 94 ? -39.742 17.787 16.998 1.00 19.48 94 THR A N 1
ATOM 629 C CA . THR A 1 94 ? -40.565 18.666 16.200 1.00 20.73 94 THR A CA 1
ATOM 630 C C . THR A 1 94 ? -41.973 18.131 16.049 1.00 19.84 94 THR A C 1
ATOM 631 O O . THR A 1 94 ? -42.310 17.027 16.533 1.00 20.02 94 THR A O 1
ATOM 635 N N . SER A 1 95 ? -42.801 18.924 15.382 1.00 17.79 95 SER A N 1
ATOM 636 C CA . SER A 1 95 ? -44.218 18.608 15.277 1.00 17.82 95 SER A CA 1
ATOM 637 C C . SER A 1 95 ? -44.645 18.637 13.814 1.00 16.51 95 SER A C 1
ATOM 638 O O . SER A 1 95 ? -44.263 19.534 13.053 1.00 16.55 95 SER A O 1
ATOM 641 N N . VAL A 1 96 ? -45.443 17.657 13.409 1.00 15.56 96 VAL A N 1
ATOM 642 C CA . VAL A 1 96 ? -46.162 17.748 12.156 1.00 15.00 96 VAL A CA 1
ATOM 643 C C . VAL A 1 96 ? -47.681 17.711 12.408 1.00 15.42 96 VAL A C 1
ATOM 644 O O . VAL A 1 96 ? -48.137 17.192 13.416 1.00 14.56 96 VAL A O 1
ATOM 648 N N . PHE A 1 97 ? -48.434 18.228 11.460 1.00 13.40 97 PHE A N 1
ATOM 649 C CA . PHE A 1 97 ? -49.888 18.357 11.599 1.00 13.64 97 PHE A CA 1
ATOM 650 C C . PHE A 1 97 ? -50.587 17.919 10.356 1.00 13.19 97 PHE A C 1
ATOM 651 O O . PHE A 1 97 ? -50.058 18.047 9.223 1.00 14.36 97 PHE A O 1
ATOM 659 N N . PHE A 1 98 ? -51.825 17.413 10.552 1.00 12.05 98 PHE A N 1
ATOM 660 C CA . PHE A 1 98 ? -52.736 17.229 9.445 1.00 10.56 98 PHE A CA 1
ATOM 661 C C . PHE A 1 98 ? -54.119 17.738 9.811 1.00 11.36 98 PHE A C 1
ATOM 662 O O . PHE A 1 98 ? -54.415 17.945 11.012 1.00 12.13 98 PHE A O 1
ATOM 670 N N . LEU A 1 99 ? -54.974 17.929 8.797 1.00 11.86 99 LEU A N 1
ATOM 671 C CA . LEU A 1 99 ? -56.389 18.097 9.061 1.00 11.26 99 LEU A CA 1
ATOM 672 C C . LEU A 1 99 ? -57.195 17.000 8.390 1.00 12.56 99 LEU A C 1
ATOM 673 O O . LEU A 1 99 ? -56.867 16.583 7.267 1.00 12.50 99 LEU A O 1
ATOM 678 N N . CYS A 1 100 ? -58.304 16.622 9.026 1.00 12.81 100 CYS A N 1
ATOM 679 C CA . CYS A 1 100 ? -59.305 15.768 8.414 1.00 13.30 100 CYS A CA 1
ATOM 680 C C . CYS A 1 100 ? -60.458 16.718 8.093 1.00 13.97 100 CYS A C 1
ATOM 681 O O . CYS A 1 100 ? -60.935 17.431 8.989 1.00 14.98 100 CYS A O 1
ATOM 684 N N . GLN A 1 101 ? -60.848 16.743 6.843 1.00 13.80 101 GLN A N 1
ATOM 685 C CA . GLN A 1 101 ? -61.835 17.684 6.359 1.00 14.94 101 GLN A CA 1
ATOM 686 C C . GLN A 1 101 ? -62.816 17.031 5.425 1.00 15.95 101 GLN A C 1
ATOM 687 O O . GLN A 1 101 ? -62.568 15.993 4.940 1.00 14.23 101 GLN A O 1
ATOM 693 N N . ARG A 1 102 ? -63.933 17.696 5.185 1.00 18.06 102 ARG A N 1
ATOM 694 C CA . ARG A 1 102 ? -64.859 17.277 4.156 1.00 20.32 102 ARG A CA 1
ATOM 695 C C . ARG A 1 102 ? -64.219 17.163 2.797 1.00 20.19 102 ARG A C 1
ATOM 696 O O . ARG A 1 102 ? -63.332 17.872 2.449 1.00 20.74 102 ARG A O 1
ATOM 704 N N . THR A 1 103 ? -64.712 16.257 1.995 1.00 20.68 103 THR A N 1
ATOM 705 C CA . THR A 1 103 ? -64.303 16.132 0.630 1.00 20.97 103 THR A CA 1
ATOM 706 C C . THR A 1 103 ? -64.482 17.445 -0.075 1.00 22.14 103 THR A C 1
ATOM 707 O O . THR A 1 103 ? -65.536 18.014 0.021 1.00 20.55 103 THR A O 1
ATOM 711 N N . GLY A 1 104 ? -63.491 17.914 -0.803 1.00 22.96 104 GLY A N 1
ATOM 712 C CA . GLY A 1 104 ? -63.745 19.183 -1.473 1.00 24.95 104 GLY A CA 1
ATOM 713 C C . GLY A 1 104 ? -62.802 20.304 -1.102 1.00 26.18 104 GLY A C 1
ATOM 714 O O . GLY A 1 104 ? -62.730 21.286 -1.842 1.00 26.69 104 GLY A O 1
ATOM 715 N N . ALA A 1 105 ? -62.372 20.414 0.141 1.00 27.05 105 ALA A N 1
ATOM 716 C CA . ALA A 1 105 ? -63.110 21.239 1.075 1.00 27.26 105 ALA A CA 1
ATOM 717 C C . ALA A 1 105 ? -62.276 22.477 0.759 1.00 27.74 105 ALA A C 1
ATOM 718 O O . ALA A 1 105 ? -62.504 23.575 1.279 1.00 28.60 105 ALA A O 1
ATOM 720 N N . ALA A 1 115 ? -56.128 26.809 17.670 1.00 22.66 115 ALA A N 1
ATOM 721 C CA . ALA A 1 115 ? -57.322 26.671 16.874 1.00 19.27 115 ALA A CA 1
ATOM 722 C C . ALA A 1 115 ? -57.276 25.922 15.501 1.00 17.87 115 ALA A C 1
ATOM 723 O O . ALA A 1 115 ? -56.951 26.409 14.411 1.00 16.87 115 ALA A O 1
ATOM 725 N N . VAL A 1 116 ? -57.741 24.703 15.597 1.00 14.80 116 VAL A N 1
ATOM 726 C CA . VAL A 1 116 ? -58.186 23.970 14.451 1.00 13.80 116 VAL A CA 1
ATOM 727 C C . VAL A 1 116 ? -59.444 24.655 13.852 1.00 12.17 116 VAL A C 1
ATOM 728 O O . VAL A 1 116 ? -60.256 25.229 14.577 1.00 11.94 116 VAL A O 1
ATOM 732 N N . PRO A 1 117 ? -59.594 24.625 12.518 1.00 12.29 117 PRO A N 1
ATOM 733 C CA . PRO A 1 117 ? -60.782 25.173 11.890 1.00 12.03 117 PRO A CA 1
ATOM 734 C C . PRO A 1 117 ? -62.051 24.552 12.469 1.00 11.91 117 PRO A C 1
ATOM 735 O O . PRO A 1 117 ? -62.061 23.368 12.841 1.00 12.04 117 PRO A O 1
ATOM 739 N N . SER A 1 118 ? -63.114 25.345 12.553 1.00 12.59 118 SER A N 1
ATOM 740 C CA . SER A 1 118 ? -64.297 24.871 13.267 1.00 12.10 118 SER A CA 1
ATOM 741 C C . SER A 1 118 ? -65.006 23.727 12.541 1.00 14.00 118 SER A C 1
ATOM 742 O O . SER A 1 118 ? -65.872 23.064 13.142 1.00 13.96 118 SER A O 1
ATOM 745 N N . ASP A 1 119 ? -64.684 23.525 11.261 1.00 13.15 119 ASP A N 1
ATOM 746 C CA . ASP A 1 119 ? -65.311 22.451 10.462 1.00 14.40 119 ASP A CA 1
ATOM 747 C C . ASP A 1 119 ? -64.385 21.293 10.109 1.00 14.06 119 ASP A C 1
ATOM 748 O O . ASP A 1 119 ? -64.711 20.502 9.211 1.00 14.73 119 ASP A O 1
ATOM 753 N N . LYS A 1 120 ? -63.262 21.204 10.803 1.00 13.11 120 LYS A N 1
ATOM 754 C CA . LYS A 1 120 ? -62.241 20.163 10.517 1.00 13.28 120 LYS A CA 1
ATOM 755 C C . LYS A 1 120 ? -61.744 19.588 11.823 1.00 12.93 120 LYS A C 1
ATOM 756 O O . LYS A 1 120 ? -61.980 20.175 12.868 1.00 13.71 120 LYS A O 1
ATOM 762 N N . CYS A 1 121 ? -61.026 18.455 11.774 1.00 12.68 121 CYS A N 1
ATOM 763 C CA . CYS A 1 121 ? -60.470 17.873 12.987 1.00 12.87 121 CYS A CA 1
ATOM 764 C C . CYS A 1 121 ? -58.963 17.792 12.784 1.00 12.92 121 CYS A C 1
ATOM 765 O O . CYS A 1 121 ? -58.510 17.449 11.686 1.00 12.62 121 CYS A O 1
ATOM 768 N N . GLY A 1 122 ? -58.171 18.121 13.810 1.00 12.64 122 GLY A N 1
ATOM 769 C CA . GLY A 1 122 ? -56.725 18.268 13.638 1.00 11.20 122 GLY A CA 1
ATOM 770 C C . GLY A 1 122 ? -55.996 17.056 14.226 1.00 12.38 122 GLY A C 1
ATOM 771 O O . GLY A 1 122 ? -56.458 16.446 15.195 1.00 13.17 122 GLY A O 1
ATOM 772 N N . VAL A 1 123 ? -54.889 16.694 13.591 1.00 12.64 123 VAL A N 1
ATOM 773 C CA . VAL A 1 123 ? -54.022 15.611 14.040 1.00 13.61 123 VAL A CA 1
ATOM 774 C C . VAL A 1 123 ? -52.650 16.197 14.255 1.00 13.89 123 VAL A C 1
ATOM 775 O O . VAL A 1 123 ? -52.082 16.786 13.323 1.00 15.31 123 VAL A O 1
ATOM 779 N N . HIS A 1 124 ? -52.160 16.115 15.488 1.00 13.99 124 HIS A N 1
ATOM 780 C CA . HIS A 1 124 ? -50.863 16.665 15.835 1.00 15.09 124 HIS A CA 1
ATOM 781 C C . HIS A 1 124 ? -49.957 15.483 16.189 1.00 15.60 124 HIS A C 1
ATOM 782 O O . HIS A 1 124 ? -50.290 14.709 17.104 1.00 15.87 124 HIS A O 1
ATOM 789 N N . ILE A 1 125 ? -48.845 15.348 15.476 1.00 14.25 125 ILE A N 1
ATOM 790 C CA . ILE A 1 125 ? -47.889 14.288 15.793 1.00 12.96 125 ILE A CA 1
ATOM 791 C C . ILE A 1 125 ? -46.607 14.946 16.281 1.00 14.46 125 ILE A C 1
ATOM 792 O O . ILE A 1 125 ? -45.971 15.707 15.531 1.00 14.82 125 ILE A O 1
ATOM 797 N N . LEU A 1 126 ? -46.280 14.686 17.544 1.00 14.13 126 LEU A N 1
ATOM 798 C CA . LEU A 1 126 ? -45.036 15.158 18.163 1.00 15.63 126 LEU A CA 1
ATOM 799 C C . LEU A 1 126 ? -43.950 14.089 17.985 1.00 16.21 126 LEU A C 1
ATOM 800 O O . LEU A 1 126 ? -44.122 12.951 18.404 1.00 14.89 126 LEU A O 1
ATOM 805 N N . VAL A 1 127 ? -42.847 14.448 17.348 1.00 15.52 127 VAL A N 1
ATOM 806 C CA . VAL A 1 127 ? -41.781 13.489 17.115 1.00 16.51 127 VAL A CA 1
ATOM 807 C C . VAL A 1 127 ? -40.587 13.866 18.011 1.00 16.63 127 VAL A C 1
ATOM 808 O O . VAL A 1 127 ? -40.057 14.979 17.935 1.00 16.31 127 VAL A O 1
ATOM 812 N N . LYS A 1 128 ? -40.190 12.948 18.882 1.00 16.56 128 LYS A N 1
ATOM 813 C CA . LYS A 1 128 ? -39.122 13.244 19.851 1.00 17.18 128 LYS A CA 1
ATOM 814 C C . LYS A 1 128 ? -37.755 13.210 19.181 1.00 16.54 128 LYS A C 1
ATOM 815 O O . LYS A 1 128 ? -37.605 12.597 18.110 1.00 16.51 128 LYS A O 1
ATOM 821 N N . ALA A 1 129 ? -36.761 13.866 19.793 1.00 16.04 129 ALA A N 1
ATOM 822 C CA . ALA A 1 129 ? -35.428 13.911 19.210 1.00 16.31 129 ALA A CA 1
ATOM 823 C C . ALA A 1 129 ? -34.745 12.548 19.411 1.00 15.60 129 ALA A C 1
ATOM 824 O O . ALA A 1 129 ? -35.050 11.845 20.361 1.00 16.54 129 ALA A O 1
ATOM 826 N N . ALA A 1 130 ? -33.850 12.172 18.501 1.00 15.82 130 ALA A N 1
ATOM 827 C CA . ALA A 1 130 ? -33.093 10.940 18.615 1.00 15.03 130 ALA A CA 1
ATOM 828 C C . ALA A 1 130 ? -32.263 10.969 19.898 1.00 15.05 130 ALA A C 1
ATOM 829 O O . ALA A 1 130 ? -31.599 11.963 20.160 1.00 13.87 130 ALA A O 1
ATOM 831 N N . PRO A 1 131 ? -32.295 9.883 20.693 1.00 15.64 131 PRO A N 1
ATOM 832 C CA . PRO A 1 131 ? -31.391 9.852 21.867 1.00 15.99 131 PRO A CA 1
ATOM 833 C C . PRO A 1 131 ? -29.936 9.843 21.397 1.00 16.24 131 PRO A C 1
ATOM 834 O O . PRO A 1 131 ? -29.602 9.277 20.330 1.00 15.63 131 PRO A O 1
ATOM 838 N N . GLN A 1 132 ? -29.063 10.476 22.172 1.00 16.20 132 GLN A N 1
ATOM 839 C CA . GLN A 1 132 ? -27.648 10.495 21.826 1.00 15.76 132 GLN A CA 1
ATOM 840 C C . GLN A 1 132 ? -26.988 9.352 22.575 1.00 15.07 132 GLN A C 1
ATOM 841 O O . GLN A 1 132 ? -26.304 9.554 23.569 1.00 15.77 132 GLN A O 1
ATOM 847 N N . ALA A 1 133 ? -27.258 8.141 22.100 1.00 12.72 133 ALA A N 1
ATOM 848 C CA . ALA A 1 133 ? -26.663 6.941 22.728 1.00 9.02 133 ALA A CA 1
ATOM 849 C C . ALA A 1 133 ? -26.650 5.830 21.735 1.00 10.48 133 ALA A C 1
ATOM 850 O O . ALA A 1 133 ? -27.468 5.828 20.822 1.00 9.45 133 ALA A O 1
ATOM 852 N N . PRO A 1 134 ? -25.688 4.893 21.877 1.00 9.44 134 PRO A N 1
ATOM 853 C CA . PRO A 1 134 ? -25.658 3.792 20.888 1.00 9.53 134 PRO A CA 1
ATOM 854 C C . PRO A 1 134 ? -26.844 2.858 21.034 1.00 8.37 134 PRO A C 1
ATOM 855 O O . PRO A 1 134 ? -27.323 2.635 22.151 1.00 9.82 134 PRO A O 1
ATOM 859 N N . VAL A 1 135 ? -27.246 2.237 19.941 1.00 9.59 135 VAL A N 1
ATOM 860 C CA . VAL A 1 135 ? -28.447 1.405 19.929 1.00 8.53 135 VAL A CA 1
ATOM 861 C C . VAL A 1 135 ? -28.046 -0.078 19.874 1.00 8.86 135 VAL A C 1
ATOM 862 O O . VAL A 1 135 ? -27.118 -0.427 19.137 1.00 10.99 135 VAL A O 1
ATOM 866 N N . CYS A 1 136 ? -28.764 -0.928 20.617 1.00 7.25 136 CYS A N 1
ATOM 867 C CA . CYS A 1 136 ? -28.582 -2.381 20.578 1.00 7.07 136 CYS A CA 1
ATOM 868 C C . CYS A 1 136 ? -29.860 -2.888 19.907 1.00 9.51 136 CYS A C 1
ATOM 869 O O . CYS A 1 136 ? -30.912 -2.966 20.543 1.00 12.26 136 CYS A O 1
ATOM 872 N N . SER A 1 137 ? -29.730 -3.259 18.634 1.00 10.52 137 SER A N 1
ATOM 873 C CA . SER A 1 137 ? -30.903 -3.667 17.838 1.00 10.52 137 SER A CA 1
ATOM 874 C C . SER A 1 137 ? -30.688 -4.925 17.011 1.00 12.91 137 SER A C 1
ATOM 875 O O . SER A 1 137 ? -31.540 -5.247 16.157 1.00 13.41 137 SER A O 1
ATOM 878 N N . ALA A 1 138 ? -29.600 -5.661 17.283 1.00 11.68 138 ALA A N 1
ATOM 879 C CA . ALA A 1 138 ? -29.247 -6.767 16.375 1.00 13.59 138 ALA A CA 1
ATOM 880 C C . ALA A 1 138 ? -29.133 -8.026 17.216 1.00 13.83 138 ALA A C 1
ATOM 881 O O . ALA A 1 138 ? -28.556 -7.982 18.332 1.00 11.42 138 ALA A O 1
ATOM 883 N N . GLN A 1 139 ? -29.708 -9.115 16.700 1.00 15.29 139 GLN A N 1
ATOM 884 C CA . GLN A 1 139 ? -29.673 -10.411 17.399 1.00 17.66 139 GLN A CA 1
ATOM 885 C C . GLN A 1 139 ? -28.240 -10.937 17.571 1.00 17.85 139 GLN A C 1
ATOM 886 O O . GLN A 1 139 ? -27.423 -10.804 16.669 1.00 18.33 139 GLN A O 1
ATOM 892 N N . ASP A 1 140 ? -27.973 -11.496 18.751 1.00 19.05 140 ASP A N 1
ATOM 893 C CA . ASP A 1 140 ? -26.681 -12.088 19.159 1.00 20.53 140 ASP A CA 1
ATOM 894 C C . A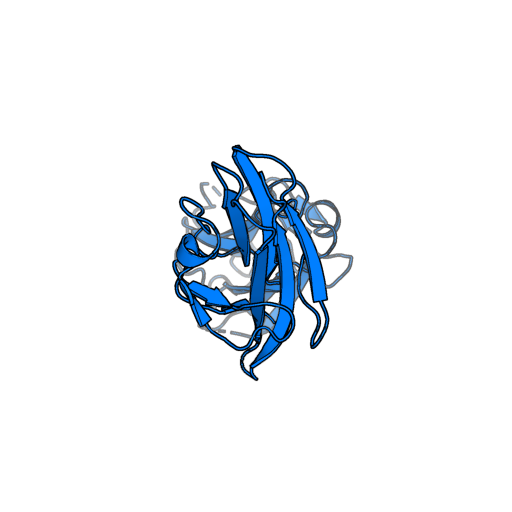SP A 1 140 ? -25.449 -11.214 18.913 1.00 20.33 140 ASP A C 1
ATOM 895 O O . ASP A 1 140 ? -24.321 -11.714 18.749 1.00 21.66 140 ASP A O 1
ATOM 900 N N . HIS A 1 141 ? -25.689 -9.907 18.920 1.00 17.85 141 HIS A N 1
ATOM 901 C CA . HIS A 1 141 ? -24.649 -8.905 18.809 1.00 15.09 141 HIS A CA 1
ATOM 902 C C . HIS A 1 141 ? -24.319 -8.412 20.227 1.00 14.37 141 HIS A C 1
ATOM 903 O O . HIS A 1 141 ? -25.172 -8.490 21.098 1.00 13.13 141 HIS A O 1
ATOM 910 N N . THR A 1 142 ? -23.078 -7.963 20.476 1.00 12.40 142 THR A N 1
ATOM 911 C CA . THR A 1 142 ? -22.721 -7.332 21.755 1.00 13.47 142 THR A CA 1
ATOM 912 C C . THR A 1 142 ? -22.198 -5.914 21.559 1.00 12.68 142 THR A C 1
ATOM 913 O O . THR A 1 142 ? -21.248 -5.677 20.784 1.00 13.22 142 THR A O 1
ATOM 917 N N . LEU A 1 143 ? -22.902 -4.976 22.165 1.00 10.22 143 LEU A N 1
ATOM 918 C CA . LEU A 1 143 ? -22.468 -3.572 22.283 1.00 9.82 143 LEU A CA 1
ATOM 919 C C . LEU A 1 143 ? -21.611 -3.440 23.543 1.00 8.85 143 LEU A C 1
ATOM 920 O O . LEU A 1 143 ? -22.076 -3.703 24.657 1.00 9.94 143 LEU A O 1
ATOM 925 N N . GLU A 1 144 ? -20.339 -3.080 23.408 1.00 9.46 144 GLU A N 1
ATOM 926 C CA . GLU A 1 144 ? -19.493 -2.929 24.623 1.00 9.59 144 GLU A CA 1
ATOM 927 C C . GLU A 1 144 ? -19.376 -1.477 25.030 1.00 10.22 144 GLU A C 1
ATOM 928 O O . GLU A 1 144 ? -19.045 -0.584 24.225 1.00 11.81 144 GLU A O 1
ATOM 934 N N . LEU A 1 145 ? -19.641 -1.249 26.309 1.00 8.76 145 LEU A N 1
ATOM 935 C CA . LEU A 1 145 ? -19.562 0.107 26.881 1.00 10.96 145 LEU A CA 1
ATOM 936 C C . LEU A 1 145 ? -18.595 0.065 28.055 1.00 10.96 145 LEU A C 1
ATOM 937 O O . LEU A 1 145 ? -18.300 -1.012 28.587 1.00 11.02 145 LEU A O 1
ATOM 942 N N . GLN A 1 146 ? -18.128 1.236 28.493 1.00 12.63 146 GLN A N 1
ATOM 943 C CA . GLN A 1 146 ? -17.230 1.289 29.660 1.00 11.99 146 GLN A CA 1
ATOM 944 C C . GLN A 1 146 ? -17.619 2.366 30.674 1.00 12.06 146 GLN A C 1
ATOM 945 O O . GLN A 1 146 ? -18.011 3.465 30.280 1.00 15.29 146 GLN A O 1
ATOM 951 N N . ILE A 1 147 ? -17.418 2.099 31.954 1.00 10.01 147 ILE A N 1
ATOM 952 C CA . ILE A 1 147 ? -17.408 3.181 32.921 1.00 9.93 147 ILE A CA 1
ATOM 953 C C . ILE A 1 147 ? -15.964 3.219 33.425 1.00 9.27 147 ILE A C 1
ATOM 954 O O . ILE A 1 147 ? -15.462 2.217 33.971 1.00 10.80 147 ILE A O 1
ATOM 959 N N . THR A 1 148 ? -15.303 4.370 33.314 1.00 9.49 148 THR A N 1
ATOM 960 C CA . THR A 1 148 ? -13.900 4.467 33.656 1.00 10.50 148 THR A CA 1
ATOM 961 C C . THR A 1 148 ? -13.700 5.514 34.730 1.00 10.81 148 THR A C 1
ATOM 962 O O . THR A 1 148 ? -12.561 5.738 35.151 1.00 14.54 148 THR A O 1
ATOM 966 N N . ALA A 1 149 ? -14.750 6.268 35.059 1.00 9.52 149 ALA A N 1
ATOM 967 C CA . ALA A 1 149 ? -14.618 7.329 36.115 1.00 8.86 149 ALA A CA 1
ATOM 968 C C . ALA A 1 149 ? -15.696 7.174 37.197 1.00 8.73 149 ALA A C 1
ATOM 969 O O . ALA A 1 149 ? -16.831 6.715 36.910 1.00 9.03 149 ALA A O 1
ATOM 971 N N . ALA A 1 150 ? -15.335 7.588 38.405 1.00 8.71 150 ALA A N 1
ATOM 972 C CA . ALA A 1 150 ? -16.347 7.745 39.458 1.00 8.23 150 ALA A CA 1
ATOM 973 C C . ALA A 1 150 ? -17.369 8.787 39.038 1.00 10.13 150 ALA A C 1
ATOM 974 O O . ALA A 1 150 ? -17.103 9.613 38.102 1.00 10.07 150 ALA A O 1
ATOM 976 N N . ASN A 1 151 ? -18.570 8.716 39.629 1.00 10.04 151 ASN A N 1
ATOM 977 C CA . ASN A 1 151 ? -19.575 9.773 39.399 1.00 8.83 151 ASN A CA 1
ATOM 978 C C . ASN A 1 151 ? -19.811 10.032 37.928 1.00 8.48 151 ASN A C 1
ATOM 979 O O . ASN A 1 151 ? -19.846 11.196 37.475 1.00 7.68 151 ASN A O 1
ATOM 984 N N . SER A 1 152 ? -20.086 8.947 37.223 1.00 6.85 152 SER A N 1
ATOM 985 C CA . SER A 1 152 ? -20.312 9.055 35.779 1.00 8.79 152 SER A CA 1
ATOM 986 C C . SER A 1 152 ? -21.363 8.074 35.281 1.00 9.34 152 SER A C 1
ATOM 987 O O . SER A 1 152 ? -21.795 7.179 36.030 1.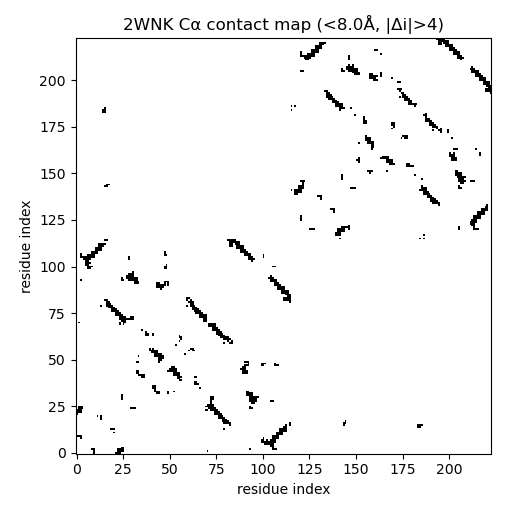00 9.83 152 SER A O 1
ATOM 990 N N . ASP A 1 153 ? -21.745 8.239 34.025 1.00 8.92 153 ASP A N 1
ATOM 991 C CA . ASP A 1 153 ? -22.812 7.432 33.403 1.00 8.92 153 ASP A CA 1
ATOM 992 C C . ASP A 1 153 ? -22.505 7.036 31.990 1.00 8.57 153 ASP A C 1
ATOM 993 O O . ASP A 1 153 ? -21.676 7.690 31.341 1.00 9.58 153 ASP A O 1
ATOM 998 N N . THR A 1 154 ? -23.154 5.958 31.538 1.00 7.63 154 THR A N 1
ATOM 999 C CA . THR A 1 154 ? -23.092 5.545 30.136 1.00 8.33 154 THR A CA 1
ATOM 1000 C C . THR A 1 154 ? -24.498 5.076 29.778 1.00 8.62 154 THR A C 1
ATOM 1001 O O . THR A 1 154 ? -25.269 4.639 30.620 1.00 10.21 154 THR A O 1
ATOM 1005 N N . SER A 1 155 ? -24.842 5.240 28.509 1.00 7.74 155 SER A N 1
ATOM 1006 C CA . SER A 1 155 ? -26.252 5.064 28.024 1.00 9.27 155 SER A CA 1
ATOM 1007 C C . SER A 1 155 ? -26.265 4.071 26.858 1.00 9.55 155 SER A C 1
ATOM 1008 O O . SER A 1 155 ? -25.323 4.052 26.036 1.00 11.35 155 SER A O 1
ATOM 1011 N N . PHE A 1 156 ? -27.410 3.435 26.623 1.00 9.39 156 PHE A N 1
ATOM 1012 C CA . PHE A 1 156 ? -27.734 2.875 25.359 1.00 9.25 156 PHE A CA 1
ATOM 1013 C C . PHE A 1 156 ? -29.206 2.774 25.124 1.00 8.72 156 PHE A C 1
ATOM 1014 O O . PHE A 1 156 ? -29.993 3.095 26.022 1.00 8.10 156 PHE A O 1
ATOM 1022 N N . VAL A 1 157 ? -29.556 2.364 23.908 1.00 8.73 157 VAL A N 1
ATOM 1023 C CA . VAL A 1 157 ? -30.972 2.233 23.502 1.00 9.56 157 VAL A CA 1
ATOM 1024 C C . VAL A 1 157 ? -31.290 0.796 23.109 1.00 9.66 157 VAL A C 1
ATOM 1025 O O . VAL A 1 157 ? -30.599 0.228 22.261 1.00 10.74 157 VAL A O 1
ATOM 1029 N N . CYS A 1 158 ? -32.358 0.230 23.669 1.00 10.39 158 CYS A N 1
ATOM 1030 C CA . CYS A 1 158 ? -32.890 -1.039 23.170 1.00 10.86 158 CYS A CA 1
ATOM 1031 C C . CYS A 1 158 ? -33.731 -0.667 21.947 1.00 11.90 158 CYS A C 1
ATOM 1032 O O . CYS A 1 158 ? -34.814 -0.095 22.105 1.00 13.32 158 CYS A O 1
ATOM 1035 N N . GLY A 1 159 ? -33.226 -0.956 20.753 1.00 11.47 159 GLY A N 1
ATOM 1036 C CA . GLY A 1 159 ? -33.816 -0.419 19.539 1.00 12.53 159 GLY A CA 1
ATOM 1037 C C . GLY A 1 159 ? -34.451 -1.464 18.638 1.00 12.81 159 GLY A C 1
ATOM 1038 O O . GLY A 1 159 ? -34.336 -2.679 18.852 1.00 10.42 159 GLY A O 1
ATOM 1039 N N . GLY A 1 160 ? -35.103 -0.959 17.593 1.00 13.84 160 GLY A N 1
ATOM 1040 C CA . GLY A 1 160 ? -35.710 -1.794 16.558 1.00 16.25 160 GLY A CA 1
ATOM 1041 C C . GLY A 1 160 ? -36.764 -2.682 17.177 1.00 18.40 160 GLY A C 1
ATOM 1042 O O . GLY A 1 160 ? -37.557 -2.219 18.011 1.00 19.39 160 GLY A O 1
ATOM 1043 N N . THR A 1 161 ? -36.738 -3.965 16.826 1.00 17.71 161 THR A N 1
ATOM 1044 C CA . THR A 1 161 ? -37.663 -4.949 17.394 1.00 19.51 161 THR A CA 1
ATOM 1045 C C . THR A 1 161 ? -37.227 -5.471 18.785 1.00 20.38 161 THR A C 1
ATOM 1046 O O . THR A 1 161 ? -37.919 -6.293 19.402 1.00 22.41 161 THR A O 1
ATOM 1050 N N . PHE A 1 162 ? -36.072 -5.022 19.284 1.00 20.08 162 PHE A N 1
ATOM 1051 C CA . PHE A 1 162 ? -35.525 -5.565 20.543 1.00 19.70 162 PHE A CA 1
ATOM 1052 C C . PHE A 1 162 ? -35.856 -4.578 21.650 1.00 19.84 162 PHE A C 1
ATOM 1053 O O . PHE A 1 162 ? -34.972 -3.919 22.185 1.00 21.50 162 PHE A O 1
ATOM 1061 N N . ASN A 1 163 ? -37.142 -4.473 21.957 1.00 19.60 163 ASN A N 1
ATOM 1062 C CA . ASN A 1 163 ? -37.658 -3.375 22.786 1.00 20.45 163 ASN A CA 1
ATOM 1063 C C . ASN A 1 163 ? -37.878 -3.697 24.271 1.00 19.42 163 ASN A C 1
ATOM 1064 O O . ASN A 1 163 ? -38.311 -2.834 25.010 1.00 21.01 163 ASN A O 1
ATOM 1069 N N . VAL A 1 164 ? -37.602 -4.931 24.679 1.00 17.77 164 VAL A N 1
ATOM 1070 C CA . VAL A 1 164 ? -37.730 -5.388 26.070 1.00 15.69 164 VAL A CA 1
ATOM 1071 C C . VAL A 1 164 ? -36.346 -5.419 26.737 1.00 15.75 164 VAL A C 1
ATOM 1072 O O . VAL A 1 164 ? -35.433 -6.017 26.199 1.00 16.05 164 VAL A O 1
ATOM 1076 N N . ILE A 1 165 ? -36.184 -4.800 27.900 1.00 13.46 165 ILE A N 1
ATOM 1077 C CA . ILE A 1 165 ? -34.908 -4.917 28.674 1.00 12.03 165 ILE A CA 1
ATOM 1078 C C . ILE A 1 165 ? -35.027 -6.121 29.614 1.00 11.64 165 ILE A C 1
ATOM 1079 O O . ILE A 1 165 ? -36.003 -6.254 30.354 1.00 10.05 165 ILE A O 1
ATOM 1084 N N . LYS A 1 166 ? -33.992 -6.965 29.644 1.00 11.04 166 LYS A N 1
ATOM 1085 C CA . LYS A 1 166 ? -33.661 -7.810 30.738 1.00 11.08 166 LYS A CA 1
ATOM 1086 C C . LYS A 1 166 ? -32.338 -7.566 31.418 1.00 10.76 166 LYS A C 1
ATOM 1087 O O . LYS A 1 166 ? -31.369 -7.300 30.724 1.00 11.76 166 LYS A O 1
ATOM 1093 N N . PRO A 1 167 ? -32.298 -7.666 32.755 1.00 9.38 167 PRO A N 1
ATOM 1094 C CA . PRO A 1 167 ? -33.477 -7.854 33.604 1.00 9.23 167 PRO A CA 1
ATOM 1095 C C . PRO A 1 167 ? -34.499 -6.733 33.552 1.00 9.38 167 PRO A C 1
ATOM 1096 O O . PRO A 1 167 ? -34.143 -5.584 33.379 1.00 9.91 167 PRO A O 1
ATOM 1100 N N . ALA A 1 168 ? -35.777 -7.084 33.742 1.00 9.90 168 ALA A N 1
ATOM 1101 C CA . ALA A 1 168 ? -36.824 -6.071 33.665 1.00 10.71 168 ALA A CA 1
ATOM 1102 C C . ALA A 1 168 ? -36.772 -5.174 34.887 1.00 9.82 168 ALA A C 1
ATOM 1103 O O . ALA A 1 168 ? -37.082 -3.992 34.787 1.00 11.92 168 ALA A O 1
ATOM 1105 N N . ASN A 1 169 ? -36.381 -5.725 36.033 1.00 7.61 169 ASN A N 1
ATOM 1106 C CA . ASN A 1 169 ? -36.251 -4.942 37.260 1.00 8.34 169 ASN A CA 1
ATOM 1107 C C . ASN A 1 169 ? -34.929 -4.169 37.194 1.00 8.07 169 ASN A C 1
ATOM 1108 O O . ASN A 1 169 ? -33.885 -4.783 37.092 1.00 8.52 169 ASN A O 1
ATOM 1113 N N . ALA A 1 170 ? -35.012 -2.853 37.382 1.00 8.60 170 ALA A N 1
ATOM 1114 C CA . ALA A 1 170 ? -33.825 -1.993 37.319 1.00 7.92 170 ALA A CA 1
ATOM 1115 C C . ALA A 1 170 ? -32.794 -2.211 38.415 1.00 10.40 170 ALA A C 1
ATOM 1116 O O . ALA A 1 170 ? -31.630 -1.815 38.262 1.00 11.15 170 ALA A O 1
ATOM 1118 N N . ALA A 1 171 ? -33.204 -2.870 39.493 1.00 8.83 171 ALA A N 1
ATOM 1119 C CA . ALA A 1 171 ? -32.301 -3.285 40.593 1.00 9.23 171 ALA A CA 1
ATOM 1120 C C . ALA A 1 171 ? -31.451 -4.499 40.228 1.00 8.60 171 ALA A C 1
ATOM 1121 O O . ALA A 1 171 ? -30.470 -4.817 40.913 1.00 11.06 171 ALA A O 1
ATOM 1123 N N . LYS A 1 172 ? -31.802 -5.176 39.143 1.00 9.72 172 LYS A N 1
ATOM 1124 C CA . LYS A 1 172 ? -31.152 -6.427 38.784 1.00 8.43 172 LYS A CA 1
ATOM 1125 C C . LYS A 1 172 ? -30.308 -6.249 37.508 1.00 8.33 172 LYS A C 1
ATOM 1126 O O . LYS A 1 172 ? -30.573 -5.392 36.657 1.00 8.03 172 LYS A O 1
ATOM 1132 N N . VAL A 1 173 ? -29.270 -7.072 37.401 1.00 8.76 173 VAL A N 1
ATOM 1133 C CA . VAL A 1 173 ? -28.364 -7.011 36.264 1.00 7.24 173 VAL A CA 1
ATOM 1134 C C . VAL A 1 173 ? -27.902 -8.429 35.939 1.00 7.17 173 VAL A C 1
ATOM 1135 O O . VAL A 1 173 ? -28.041 -9.304 36.777 1.00 8.38 173 VAL A O 1
ATOM 1139 N N . LEU A 1 174 ? -27.350 -8.707 34.773 1.00 7.36 174 LEU A N 1
ATOM 1140 C CA . LEU A 1 174 ? -26.859 -10.033 34.488 1.00 6.79 174 LEU A CA 1
ATOM 1141 C C . LEU A 1 174 ? -25.323 -9.990 34.508 1.00 8.53 174 LEU A C 1
ATOM 1142 O O . LEU A 1 174 ? -24.717 -8.921 34.292 1.00 8.30 174 LEU A O 1
ATOM 1147 N N . GLN A 1 175 ? -24.695 -11.114 34.842 1.00 7.84 175 GLN A N 1
ATOM 1148 C CA . GLN A 1 175 ? -23.196 -11.195 34.879 1.00 7.75 175 GLN A CA 1
ATOM 1149 C C . GLN A 1 175 ? -22.736 -11.328 33.433 1.00 8.47 175 GLN A C 1
ATOM 1150 O O . GLN A 1 175 ? -23.295 -12.130 32.685 1.00 9.13 175 GLN A O 1
ATOM 1156 N N . GLY A 1 176 ? -21.668 -10.639 33.024 1.00 8.73 176 GLY A N 1
ATOM 1157 C CA . GLY A 1 176 ? -20.823 -11.081 31.890 1.00 8.54 176 GLY A CA 1
ATOM 1158 C C . GLY A 1 176 ? -20.020 -12.336 32.016 1.00 8.94 176 GLY A C 1
ATOM 1159 O O . GLY A 1 176 ? -19.782 -12.732 33.098 1.00 8.62 176 GLY A O 1
ATOM 1160 N N . ASP A 1 177 ? -19.594 -12.939 30.915 1.00 8.42 177 ASP A N 1
ATOM 1161 C CA . ASP A 1 177 ? -19.943 -12.495 29.559 1.00 9.78 177 ASP A CA 1
ATOM 1162 C C . ASP A 1 177 ? -21.196 -13.217 29.052 1.00 10.52 177 ASP A C 1
ATOM 1163 O O . ASP A 1 177 ? -21.723 -12.823 27.997 1.00 11.66 177 ASP A O 1
ATOM 1168 N N . SER A 1 178 ? -21.648 -14.292 29.726 1.00 10.48 178 SER A N 1
ATOM 1169 C CA . SER A 1 178 ? -22.773 -15.114 29.183 1.00 11.12 178 SER A CA 1
ATOM 1170 C C . SER A 1 178 ? -24.097 -14.376 29.270 1.00 12.92 178 SER A C 1
ATOM 1171 O O . SER A 1 178 ? -25.019 -14.655 28.515 1.00 13.31 178 SER A O 1
ATOM 1174 N N . CYS A 1 179 ? -24.147 -13.401 30.158 1.00 12.59 179 CYS A N 1
ATOM 1175 C CA . CYS A 1 179 ? -25.376 -12.629 30.431 1.00 14.72 179 CYS A CA 1
ATOM 1176 C C . CYS A 1 179 ? -26.578 -13.489 30.744 1.00 15.73 179 CYS A C 1
ATOM 1177 O O . CYS A 1 179 ? -27.649 -13.264 30.155 1.00 17.14 179 CYS A O 1
ATOM 1180 N N . GLU A 1 180 ? -26.367 -14.465 31.631 1.00 15.79 180 GLU A N 1
ATOM 1181 C CA . GLU A 1 180 ? -27.348 -15.490 32.075 1.00 16.98 180 GLU A CA 1
ATOM 1182 C C . GLU A 1 180 ? -27.700 -15.435 33.559 1.00 16.92 180 GLU A C 1
ATOM 1183 O O . GLU A 1 180 ? -28.856 -15.686 33.924 1.00 19.58 180 GLU A O 1
ATOM 1189 N N . THR A 1 181 ? -26.720 -15.157 34.427 1.00 16.43 181 THR A N 1
ATOM 1190 C CA . THR A 1 181 ? -26.947 -15.121 35.881 1.00 15.50 181 THR A CA 1
ATOM 1191 C C . THR A 1 181 ? -27.420 -13.739 36.333 1.00 14.62 181 THR A C 1
ATOM 1192 O O . THR A 1 181 ? -26.716 -12.751 36.139 1.00 13.92 181 THR A O 1
ATOM 1196 N N . GLU A 1 182 ? -28.629 -13.689 36.884 1.00 13.14 182 GLU A N 1
ATOM 1197 C CA . GLU A 1 182 ? -29.212 -12.438 37.376 1.00 13.91 182 GLU A CA 1
ATOM 1198 C C . GLU A 1 182 ? -28.825 -12.179 38.817 1.00 13.79 182 GLU A C 1
ATOM 1199 O O . GLU A 1 182 ? -28.931 -13.038 39.704 1.00 14.96 182 GLU A O 1
ATOM 1205 N N . VAL A 1 183 ? -28.338 -10.982 39.054 1.00 13.22 183 VAL A N 1
ATOM 1206 C CA . VAL A 1 183 ? -27.934 -10.609 40.381 1.00 11.88 183 VAL A CA 1
ATOM 1207 C C . VAL A 1 183 ? -28.344 -9.152 40.651 1.00 10.79 183 VAL A C 1
ATOM 1208 O O . VAL A 1 183 ? -28.728 -8.457 39.737 1.00 9.52 183 VAL A O 1
ATOM 1212 N N . ASP A 1 184 ? -28.335 -8.725 41.915 1.00 10.15 184 ASP A N 1
ATOM 1213 C CA . ASP A 1 184 ? -28.592 -7.316 42.236 1.00 10.53 184 ASP A CA 1
ATOM 1214 C C . ASP A 1 184 ? -27.458 -6.434 41.738 1.00 11.34 184 ASP A C 1
ATOM 1215 O O . ASP A 1 184 ? -26.286 -6.686 42.036 1.00 11.41 184 ASP A O 1
ATOM 1220 N N . LEU A 1 185 ? -27.808 -5.394 40.976 1.00 10.96 185 LEU A N 1
ATOM 1221 C CA . LEU A 1 185 ? -26.845 -4.414 40.507 1.00 9.22 185 LEU A CA 1
ATOM 1222 C C . LEU A 1 185 ? -25.841 -4.001 41.591 1.00 9.13 185 LEU A C 1
ATOM 1223 O O . LEU A 1 185 ? -24.623 -4.059 41.391 1.00 7.87 185 LEU A O 1
ATOM 1228 N N . VAL A 1 186 ? -26.347 -3.620 42.764 1.00 8.90 186 VAL A N 1
ATOM 1229 C CA . VAL A 1 186 ? -25.502 -3.035 43.771 1.00 10.08 186 VAL A CA 1
ATOM 1230 C C . VAL A 1 186 ? -24.677 -4.062 44.498 1.00 9.49 186 VAL A C 1
ATOM 1231 O O . VAL A 1 186 ? -23.753 -3.693 45.225 1.00 10.63 186 VAL A O 1
ATOM 1235 N N . SER A 1 187 ? -24.979 -5.349 44.310 1.00 9.15 187 SER A N 1
ATOM 1236 C CA . SER A 1 187 ? -24.015 -6.352 44.730 1.00 10.40 187 SER A CA 1
ATOM 1237 C C . SER A 1 187 ? -22.726 -6.330 43.924 1.00 8.10 187 SER A C 1
ATOM 1238 O O . SER A 1 187 ? -21.687 -6.803 44.404 1.00 10.85 187 SER A O 1
ATOM 1241 N N . LEU A 1 188 ? -22.765 -5.905 42.663 1.00 8.39 188 LEU A N 1
ATOM 1242 C CA . LEU A 1 188 ? -21.505 -5.832 41.931 1.00 7.48 188 LEU A CA 1
ATOM 1243 C C . LEU A 1 188 ? -20.870 -4.436 41.995 1.00 7.08 188 LEU A C 1
ATOM 1244 O O . LEU A 1 188 ? -19.630 -4.283 42.069 1.00 7.45 188 LEU A O 1
ATOM 1249 N N . VAL A 1 189 ? -21.724 -3.413 41.986 1.00 7.24 189 VAL A N 1
ATOM 1250 C CA . VAL A 1 189 ? -21.248 -2.033 42.031 1.00 7.59 189 VAL A CA 1
ATOM 1251 C C . VAL A 1 189 ? -22.124 -1.273 42.974 1.00 7.70 189 VAL A C 1
ATOM 1252 O O . VAL A 1 189 ? -23.175 -0.773 42.615 1.00 9.74 189 VAL A O 1
ATOM 1256 N N . PRO A 1 190 ? -21.721 -1.249 44.253 1.00 7.89 190 PRO A N 1
ATOM 1257 C CA . PRO A 1 190 ? -22.435 -0.556 45.333 1.00 8.45 190 PRO A CA 1
ATOM 1258 C C . PRO A 1 190 ? -22.753 0.863 44.894 1.00 9.80 190 PRO A C 1
ATOM 1259 O O . PRO A 1 190 ? -21.905 1.516 44.273 1.00 10.72 190 PRO A O 1
ATOM 1263 N N . HIS A 1 191 ? -24.004 1.261 45.095 1.00 11.18 191 HIS A N 1
ATOM 1264 C CA . HIS A 1 191 ? -24.468 2.657 44.909 1.00 11.47 191 HIS A CA 1
ATOM 1265 C C . HIS A 1 191 ? -24.755 2.998 43.447 1.00 12.49 191 HIS A C 1
ATOM 1266 O O . HIS A 1 191 ? -25.196 4.109 43.123 1.00 14.12 191 HIS A O 1
ATOM 1273 N N . ALA A 1 192 ? -24.506 2.054 42.548 1.00 10.48 192 ALA A N 1
ATOM 1274 C CA . ALA A 1 192 ? -24.873 2.234 41.158 1.00 11.70 192 ALA A CA 1
ATOM 1275 C C . ALA A 1 192 ? -26.386 2.120 40.955 1.00 11.20 192 ALA A C 1
ATOM 1276 O O . ALA A 1 192 ? -27.097 1.507 41.761 1.00 12.27 192 ALA A O 1
ATOM 1278 N N . SER A 1 193 ? -26.849 2.685 39.856 1.00 10.87 193 SER A N 1
ATOM 1279 C CA . SER A 1 193 ? -28.290 2.623 39.500 1.00 11.16 193 SER A CA 1
ATOM 1280 C C . SER A 1 193 ? -28.511 2.629 38.014 1.00 11.06 193 SER A C 1
ATOM 1281 O O . SER A 1 193 ? -27.731 3.165 37.253 1.00 11.59 193 SER A O 1
ATOM 1284 N N . ARG A 1 194 ? -29.621 2.013 37.608 1.00 11.79 194 ARG A N 1
ATOM 1285 C CA . ARG A 1 194 ? -30.028 1.980 36.222 1.00 11.86 194 ARG A CA 1
ATOM 1286 C C . ARG A 1 194 ? -31.350 2.727 36.117 1.00 12.09 194 ARG A C 1
ATOM 1287 O O . ARG A 1 194 ? -32.227 2.541 36.975 1.00 12.17 194 ARG A O 1
ATOM 1295 N N . SER A 1 195 ? -31.510 3.569 35.084 1.00 12.34 195 SER A N 1
ATOM 1296 C CA . SER A 1 195 ? -32.768 4.348 34.926 1.00 12.69 195 SER A CA 1
ATOM 1297 C C . SER A 1 195 ? -33.914 3.439 34.442 1.00 14.26 195 SER A C 1
ATOM 1298 O O . SER A 1 195 ? -33.682 2.352 33.904 1.00 12.97 195 SER A O 1
ATOM 1301 N N . ALA A 1 196 ? -35.159 3.899 34.592 1.00 15.30 196 ALA A N 1
ATOM 1302 C CA . ALA A 1 196 ? -36.303 3.185 34.045 1.00 17.04 196 ALA A CA 1
ATOM 1303 C C . ALA A 1 196 ? -36.317 3.164 32.534 1.00 18.66 196 ALA A C 1
ATOM 1304 O O . ALA A 1 196 ? -35.908 4.118 31.896 1.00 19.93 196 ALA A O 1
ATOM 1306 N N . LEU A 1 197 ? -36.775 2.079 31.935 1.00 19.20 197 LEU A N 1
ATOM 1307 C CA . LEU A 1 197 ? -36.791 2.022 30.468 1.00 21.37 197 LEU A CA 1
ATOM 1308 C C . LEU A 1 197 ? -37.619 3.163 29.812 1.00 24.10 197 LEU A C 1
ATOM 1309 O O . LEU A 1 197 ? -38.820 3.197 29.947 1.00 24.15 197 LEU A O 1
ATOM 1314 N N . GLU A 1 198 ? -36.981 4.108 29.111 1.00 26.22 198 GLU A N 1
ATOM 1315 C CA . GLU A 1 198 ? -37.789 5.129 28.436 1.00 27.32 198 GLU A CA 1
ATOM 1316 C C . GLU A 1 198 ? -38.760 4.543 27.386 1.00 26.61 198 GLU A C 1
ATOM 1317 O O . GLU A 1 198 ? -38.583 3.429 26.896 1.00 26.80 198 GLU A O 1
ATOM 1323 N N . GLN A 1 199 ? -39.795 5.300 27.033 1.00 25.13 199 GLN A N 1
ATOM 1324 C CA . GLN A 1 199 ? -40.605 4.938 25.877 1.00 22.82 199 GLN A CA 1
ATOM 1325 C C . GLN A 1 199 ? -39.664 4.941 24.667 1.00 19.63 199 GLN A C 1
ATOM 1326 O O . GLN A 1 199 ? -39.838 4.207 23.682 1.00 18.41 199 GLN A O 1
ATOM 1332 N N . SER A 1 200 ? -38.626 5.750 24.773 1.00 16.19 200 SER A N 1
ATOM 1333 C CA . SER A 1 200 ? -37.618 5.870 23.719 1.00 14.40 200 SER A CA 1
ATOM 1334 C C . SER A 1 200 ? -36.682 4.668 23.667 1.00 12.30 200 SER A C 1
ATOM 1335 O O . SER A 1 200 ? -35.937 4.497 22.711 1.00 11.93 200 SER A O 1
ATOM 1338 N N . GLY A 1 201 ? -36.712 3.854 24.714 1.00 11.41 201 GLY A N 1
ATOM 1339 C CA . GLY A 1 201 ? -35.819 2.687 24.816 1.00 9.72 201 GLY A CA 1
ATOM 1340 C C . GLY A 1 201 ? -34.484 3.045 25.410 1.00 10.58 201 GLY A C 1
ATOM 1341 O O . GLY A 1 201 ? -33.605 2.186 25.568 1.00 10.22 201 GLY A O 1
ATOM 1342 N N . LEU A 1 202 ? -34.340 4.298 25.787 1.00 10.79 202 LEU A N 1
ATOM 1343 C CA . LEU A 1 202 ? -33.097 4.746 26.443 1.00 11.27 202 LEU A CA 1
ATOM 1344 C C . LEU A 1 202 ? -32.896 4.241 27.856 1.00 11.73 202 LEU A C 1
ATOM 1345 O O . LEU A 1 202 ? -33.812 4.283 28.689 1.00 10.33 202 LEU A O 1
ATOM 1350 N N . ILE A 1 203 ? -31.690 3.739 28.118 1.00 9.87 203 ILE A N 1
ATOM 1351 C CA . ILE A 1 203 ? -31.283 3.344 29.453 1.00 9.96 203 ILE A CA 1
ATOM 1352 C C . ILE A 1 203 ? -29.991 4.082 29.813 1.00 9.74 203 ILE A C 1
ATOM 1353 O O . ILE A 1 203 ? -29.054 4.139 29.047 1.00 8.88 203 ILE A O 1
ATOM 1358 N N . LYS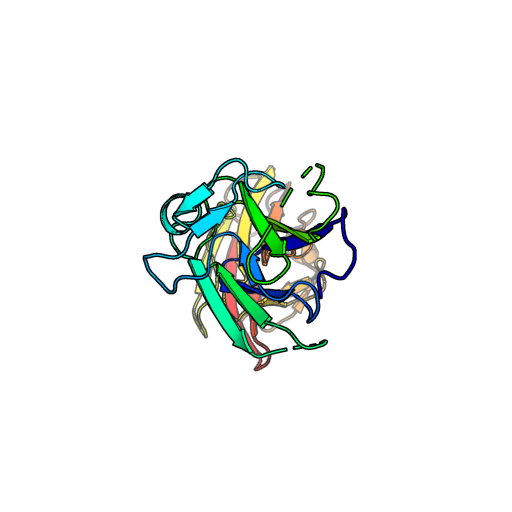 A 1 204 ? -29.951 4.614 31.011 1.00 8.96 204 LYS A N 1
ATOM 1359 C CA . LYS A 1 204 ? -28.718 5.228 31.577 1.00 9.48 204 LYS A CA 1
ATOM 1360 C C . LYS A 1 204 ? -28.276 4.421 32.800 1.00 9.91 204 LYS A C 1
ATOM 1361 O O . LYS A 1 204 ? -29.050 4.194 33.757 1.00 11.38 204 LYS A O 1
ATOM 1367 N N . LEU A 1 205 ? -27.005 4.060 32.794 1.00 9.15 205 LEU A N 1
ATOM 1368 C CA . LEU A 1 205 ? -26.389 3.371 33.928 1.00 10.35 205 LEU A CA 1
ATOM 1369 C C . LEU A 1 205 ? -25.470 4.399 34.594 1.00 10.16 205 LEU A C 1
ATOM 1370 O O . LEU A 1 205 ? -24.589 4.964 33.925 1.00 11.48 205 LEU A O 1
ATOM 1375 N N . SER A 1 206 ? -25.665 4.608 35.902 1.00 8.11 206 SER A N 1
ATOM 1376 C CA . SER A 1 206 ? -24.914 5.608 36.717 1.00 9.44 206 SER A CA 1
ATOM 1377 C C . SER A 1 206 ? -24.128 4.937 37.821 1.00 9.79 206 SER A C 1
ATOM 1378 O O . SER A 1 206 ? -24.653 4.057 38.555 1.00 10.19 206 SER A O 1
ATOM 1381 N N . VAL A 1 207 ? -22.925 5.433 38.037 1.00 8.86 207 VAL A N 1
ATOM 1382 C CA . VAL A 1 207 ? -22.114 4.988 39.135 1.00 9.90 207 VAL A CA 1
ATOM 1383 C C . VAL A 1 207 ? -21.703 6.168 39.991 1.00 8.99 207 VAL A C 1
ATOM 1384 O O . VAL A 1 207 ? -21.494 7.230 39.496 1.00 9.39 207 VAL A O 1
ATOM 1388 N N . THR A 1 208 ? -21.590 5.944 41.284 1.00 8.13 208 THR A N 1
ATOM 1389 C CA . THR A 1 208 ? -20.911 6.910 42.104 1.00 10.33 208 THR A CA 1
ATOM 1390 C C . THR A 1 208 ? -19.455 6.546 42.378 1.00 9.25 208 THR A C 1
ATOM 1391 O O . THR A 1 208 ? -18.602 6.939 41.676 1.00 9.14 208 THR A O 1
ATOM 1395 N N . ASP A 1 209 ? -19.216 5.644 43.321 1.00 9.24 209 ASP A N 1
ATOM 1396 C CA . ASP A 1 209 ? -17.864 5.249 43.581 1.00 9.80 209 ASP A CA 1
ATOM 1397 C C . ASP A 1 209 ? -17.609 4.089 42.646 1.00 11.56 209 ASP A C 1
ATOM 1398 O O . ASP A 1 209 ? -18.488 3.291 42.433 1.00 10.16 209 ASP A O 1
ATOM 1403 N N . LEU A 1 210 ? -16.387 3.996 42.153 1.00 10.10 210 LEU A N 1
ATOM 1404 C CA . LEU A 1 210 ? -15.997 2.793 41.432 1.00 11.19 210 LEU A CA 1
ATOM 1405 C C . LEU A 1 210 ? -15.845 1.630 42.398 1.00 10.70 210 LEU A C 1
ATOM 1406 O O . LEU A 1 210 ? -15.519 1.824 43.577 1.00 11.18 210 LEU A O 1
ATOM 1411 N N . PRO A 1 211 ? -16.056 0.390 41.904 1.00 10.46 211 PRO A N 1
ATOM 1412 C CA . PRO A 1 211 ? -15.940 -0.818 42.753 1.00 10.46 211 PRO A CA 1
ATOM 1413 C C . PRO A 1 211 ? -14.489 -1.168 43.061 1.00 10.99 211 PRO A C 1
ATOM 1414 O O . PRO A 1 211 ? -13.604 -0.701 42.346 1.00 10.86 211 PRO A O 1
ATOM 1418 N N . GLN A 1 212 ? -14.256 -1.927 44.150 1.00 12.01 212 GLN A N 1
ATOM 1419 C CA . GLN A 1 212 ? -12.929 -2.408 44.542 1.00 14.40 212 GLN A CA 1
ATOM 1420 C C . GLN A 1 212 ? -12.216 -3.219 43.460 1.00 13.63 212 GLN A C 1
ATOM 1421 O O . GLN A 1 212 ? -11.010 -3.100 43.275 1.00 13.63 212 GLN A O 1
ATOM 1427 N N . GLN A 1 213 ? -12.966 -4.119 42.837 1.00 11.97 213 GLN A N 1
ATOM 1428 C CA . GLN A 1 213 ? -12.445 -4.922 41.712 1.00 11.70 213 GLN A CA 1
ATOM 1429 C C . GLN A 1 213 ? -13.233 -4.602 40.454 1.00 11.33 213 GLN A C 1
ATOM 1430 O O . GLN A 1 213 ? -14.407 -4.158 40.539 1.00 12.03 213 GLN A O 1
ATOM 1436 N N . GLN A 1 214 ? -12.608 -4.784 39.301 1.00 9.29 214 GLN A N 1
ATOM 1437 C CA . GLN A 1 214 ? -13.303 -4.572 38.010 1.00 9.56 214 GLN A CA 1
ATOM 1438 C C . GLN A 1 214 ? -14.561 -5.458 37.949 1.00 8.93 214 GLN A C 1
ATOM 1439 O O . GLN A 1 214 ? -14.536 -6.605 38.414 1.00 9.23 214 GLN A O 1
ATOM 1445 N N . GLN A 1 215 ? -15.627 -4.922 37.362 1.00 8.20 215 GLN A N 1
ATOM 1446 C CA . GLN A 1 215 ? -16.941 -5.601 37.281 1.00 7.99 215 GLN A CA 1
ATOM 1447 C C . GLN A 1 215 ? -17.417 -5.557 35.843 1.00 7.54 215 GLN A C 1
ATOM 1448 O O . GLN A 1 215 ? -16.989 -4.699 35.057 1.00 9.67 215 GLN A O 1
ATOM 1454 N N . LYS A 1 216 ? -18.325 -6.475 35.518 1.00 7.06 216 LYS A N 1
ATOM 1455 C CA . LYS A 1 216 ? -19.022 -6.408 34.219 1.00 9.66 216 LYS A CA 1
ATOM 1456 C C . LYS A 1 216 ? -20.525 -6.448 34.480 1.00 9.43 216 LYS A C 1
ATOM 1457 O O . LYS A 1 216 ? -21.006 -7.179 35.355 1.00 9.79 216 LYS A O 1
ATOM 1463 N N . LEU A 1 217 ? -21.262 -5.585 33.796 1.00 8.21 217 LEU A N 1
ATOM 1464 C CA . LEU A 1 217 ? -22.697 -5.489 33.991 1.00 9.01 217 LEU A CA 1
ATOM 1465 C C . LEU A 1 217 ? -23.273 -5.740 32.642 1.00 9.16 217 LEU A C 1
ATOM 1466 O O . LEU A 1 217 ? -22.931 -5.053 31.698 1.00 13.33 217 LEU A O 1
ATOM 1471 N N . CYS A 1 218 ? -24.146 -6.732 32.557 1.00 7.16 218 CYS A N 1
ATOM 1472 C CA . CYS A 1 218 ? -24.713 -7.051 31.248 1.00 6.18 218 CYS A CA 1
ATOM 1473 C C . CYS A 1 218 ? -26.243 -6.854 31.264 1.00 7.84 218 CYS A C 1
ATOM 1474 O O . CYS A 1 218 ? -26.956 -7.243 32.196 1.00 8.61 218 CYS A O 1
ATOM 1477 N N . TYR A 1 219 ? -26.770 -6.310 30.199 1.00 7.82 219 TYR A N 1
ATOM 1478 C CA . TYR A 1 219 ? -28.219 -6.186 29.961 1.00 7.25 219 TYR A CA 1
ATOM 1479 C C . TYR A 1 219 ? -28.552 -6.753 28.583 1.00 8.09 219 TYR A C 1
ATOM 1480 O O . TYR A 1 219 ? -27.751 -6.728 27.691 1.00 9.33 219 TYR A O 1
ATOM 1489 N N . ARG A 1 220 ? -29.745 -7.329 28.441 1.00 8.97 220 ARG A N 1
ATOM 1490 C CA . ARG A 1 220 ? -30.190 -7.820 27.139 1.00 9.68 220 ARG A CA 1
ATOM 1491 C C . ARG A 1 220 ? -31.358 -6.970 26.635 1.00 10.31 220 ARG A C 1
ATOM 1492 O O . ARG A 1 220 ? -32.313 -6.705 27.393 1.00 12.65 220 ARG A O 1
ATOM 1500 N N . CYS A 1 221 ? -31.277 -6.514 25.392 1.00 11.07 221 CYS A N 1
ATOM 1501 C CA . CYS A 1 221 ? -32.450 -5.936 24.727 1.00 10.38 221 CYS A CA 1
ATOM 1502 C C . CYS A 1 221 ? -33.049 -7.067 23.930 1.00 11.33 221 CYS A C 1
ATOM 1503 O O . CYS A 1 221 ? -32.382 -7.658 23.084 1.00 12.21 221 CYS A O 1
ATOM 1506 N N . GLU A 1 222 ? -34.319 -7.365 24.206 1.00 12.62 222 GLU A N 1
ATOM 1507 C CA . GLU A 1 222 ? -34.950 -8.577 23.669 1.00 14.46 222 GLU A CA 1
ATOM 1508 C C . GLU A 1 222 ? -36.165 -8.295 22.838 1.00 14.99 222 GLU A C 1
ATOM 1509 O O . GLU A 1 222 ? -36.878 -7.314 23.068 1.00 14.92 222 GLU A O 1
ATOM 1515 N N . ASP A 1 223 ? -36.421 -9.167 21.849 1.00 16.38 223 ASP A N 1
ATOM 1516 C CA . ASP A 1 223 ? -37.683 -9.145 21.152 1.00 16.03 223 ASP A CA 1
ATOM 1517 C C . ASP A 1 223 ? -38.643 -10.170 21.769 1.00 15.08 223 ASP A C 1
ATOM 1518 O O . ASP A 1 223 ? -38.367 -10.736 22.814 1.00 13.55 223 ASP A O 1
ATOM 1523 N N . SER A 1 224 ? -39.790 -10.365 21.156 1.00 14.31 224 SER A N 1
ATOM 1524 C CA . SER A 1 224 ? -40.812 -11.184 21.807 1.00 15.24 224 SER A CA 1
ATOM 1525 C C . SER A 1 224 ? -40.522 -12.678 21.625 1.00 14.90 224 SER A C 1
ATOM 1526 O O . SER A 1 224 ? -41.226 -13.522 22.203 1.00 14.36 224 SER A O 1
ATOM 1529 N N . SER A 1 225 ? -39.489 -12.991 20.838 1.00 15.20 225 SER A N 1
ATOM 1530 C CA . SER A 1 225 ? -38.929 -14.363 20.695 1.00 17.53 225 SER A CA 1
ATOM 1531 C C . SER A 1 225 ? -37.768 -14.655 21.640 1.00 18.72 225 SER A C 1
ATOM 1532 O O . SER A 1 225 ? -37.218 -15.778 21.662 1.00 18.75 225 SER A O 1
ATOM 1535 N N . GLN A 1 226 ? -37.366 -13.613 22.362 1.00 19.04 226 GLN A N 1
ATOM 1536 C CA . GLN A 1 226 ? -36.259 -13.630 23.316 1.00 21.61 226 GLN A CA 1
ATOM 1537 C C . GLN A 1 226 ? -34.935 -13.748 22.586 1.00 20.86 226 GLN A C 1
ATOM 1538 O O . GLN A 1 226 ? -33.953 -14.179 23.172 1.00 23.35 226 GLN A O 1
ATOM 1544 N N . LYS A 1 227 ? -34.917 -13.382 21.313 1.00 20.86 227 LYS A N 1
ATOM 1545 C CA . LYS A 1 227 ? -33.642 -13.109 20.655 1.00 19.70 227 LYS A CA 1
ATOM 1546 C C . LYS A 1 227 ? -33.123 -11.883 21.436 1.00 18.30 227 LYS A C 1
ATOM 1547 O O . LYS A 1 227 ? -33.921 -11.016 21.830 1.00 16.43 227 LYS A O 1
ATOM 1553 N N . ALA A 1 228 ? -31.822 -11.827 21.689 1.00 16.19 228 ALA A N 1
ATOM 1554 C CA . ALA A 1 228 ? -31.276 -10.703 22.454 1.00 13.43 228 ALA A CA 1
ATOM 1555 C C . ALA A 1 228 ? -30.104 -10.019 21.756 1.00 12.70 228 ALA A C 1
ATOM 1556 O O . ALA A 1 228 ? -29.252 -10.689 21.122 1.00 13.83 228 ALA A O 1
ATOM 1558 N N . CYS A 1 229 ? -30.070 -8.698 21.898 1.00 9.97 229 CYS A N 1
ATOM 1559 C CA . CYS A 1 229 ? -28.882 -7.889 21.687 1.00 8.57 229 CYS A CA 1
ATOM 1560 C C . CYS A 1 229 ? -28.290 -7.630 23.088 1.00 8.94 229 CYS A C 1
ATOM 1561 O O . CYS A 1 229 ? -28.978 -7.196 23.987 1.00 11.70 229 CYS A O 1
ATOM 1564 N N . LYS A 1 230 ? -27.003 -7.902 23.249 1.00 6.81 230 LYS A N 1
ATOM 1565 C CA . LYS A 1 230 ? -26.389 -7.848 24.584 1.00 7.75 230 LYS A CA 1
ATOM 1566 C C . LYS A 1 230 ? -25.641 -6.525 24.721 1.00 8.55 230 LYS A C 1
ATOM 1567 O O . LYS A 1 230 ? -24.911 -6.103 23.856 1.00 10.10 230 LYS A O 1
ATOM 1573 N N . VAL A 1 231 ? -25.731 -5.911 25.893 1.00 7.52 231 VAL A N 1
ATOM 1574 C CA . VAL A 1 231 ? -24.982 -4.703 26.197 1.00 8.14 231 VAL A CA 1
ATOM 1575 C C . VAL A 1 231 ? -24.120 -5.042 27.403 1.00 7.59 231 VAL A C 1
ATOM 1576 O O . VAL A 1 231 ? -24.580 -5.319 28.527 1.00 10.23 231 VAL A O 1
ATOM 1580 N N . LEU A 1 232 ? -22.819 -4.991 27.181 1.00 8.04 232 LEU A N 1
ATOM 1581 C CA . LEU A 1 232 ? -21.879 -5.423 28.219 1.00 8.73 232 LEU A CA 1
ATOM 1582 C C . LEU A 1 232 ? -21.070 -4.203 28.643 1.00 9.57 232 LEU A C 1
ATOM 1583 O O . LEU A 1 232 ? -20.313 -3.644 27.846 1.00 10.32 232 LEU A O 1
ATOM 1588 N N . VAL A 1 233 ? -21.206 -3.846 29.911 1.00 8.62 233 VAL A N 1
ATOM 1589 C CA . VAL A 1 233 ? -20.508 -2.673 30.440 1.00 10.24 233 VAL A CA 1
ATOM 1590 C C . VAL A 1 233 ? -19.383 -3.127 31.356 1.00 8.77 233 VAL A C 1
ATOM 1591 O O . VAL A 1 233 ? -19.614 -3.737 32.402 1.00 12.85 233 VAL A O 1
ATOM 1595 N N . THR A 1 234 ? -18.151 -2.733 31.026 1.00 9.27 234 THR A N 1
ATOM 1596 C CA . THR A 1 234 ? -17.022 -2.981 31.909 1.00 9.61 234 THR A CA 1
ATOM 1597 C C . THR A 1 234 ? -16.835 -1.785 32.842 1.00 10.26 234 THR A C 1
ATOM 1598 O O . THR A 1 234 ? -16.741 -0.639 32.371 1.00 12.94 234 THR A O 1
ATOM 1602 N N . VAL A 1 235 ? -16.809 -2.037 34.150 1.00 9.02 235 VAL A N 1
ATOM 1603 C CA . VAL A 1 235 ? -16.689 -0.963 35.124 1.00 9.60 235 VAL A CA 1
ATOM 1604 C C . VAL A 1 235 ? -15.320 -1.048 35.786 1.00 10.24 235 VAL A C 1
ATOM 1605 O O . VAL A 1 235 ? -14.955 -2.068 36.379 1.00 9.70 235 VAL A O 1
ATOM 1609 N N . SER A 1 236 ? -14.550 0.005 35.621 1.00 9.69 236 SER A N 1
ATOM 1610 C CA . SER A 1 236 ? -13.175 -0.006 36.116 1.00 11.43 236 SER A CA 1
ATOM 1611 C C . SER A 1 236 ? -13.097 -0.068 37.655 1.00 11.68 236 SER A C 1
ATOM 1612 O O . SER A 1 236 ? -13.963 0.463 38.352 1.00 12.66 236 SER A O 1
ATOM 1614 N N . ALA A 1 237 ? -12.063 -0.738 38.193 1.00 11.38 237 ALA A N 1
ATOM 1615 C CA . ALA A 1 237 ? -11.757 -0.737 39.648 1.00 12.22 237 ALA A CA 1
ATOM 1616 C C . ALA A 1 237 ? -11.229 0.621 40.130 1.00 13.28 237 ALA A C 1
ATOM 1617 O O . ALA A 1 237 ? -10.517 1.301 39.387 1.00 13.71 237 ALA A O 1
ATOM 1619 N N . SER A 1 238 ? -11.566 0.974 41.370 1.00 15.06 238 SER A N 1
ATOM 1620 C CA . SER A 1 238 ? -11.058 2.157 42.058 1.00 16.71 238 SER A CA 1
ATOM 1621 C C . SER A 1 238 ? -9.578 1.942 42.289 1.00 17.73 238 SER A C 1
ATOM 1622 O O . SER A 1 238 ? -9.174 0.808 42.554 1.00 19.33 238 SER A O 1
#

Nearest PDB structures (foldseek):
  2wnk-assembly1_A  TM=1.005E+00  e=9.129E-44  Toxoplasma gondii RH
  2x28-assembly1_A  TM=5.375E-01  e=3.236E-36  Toxoplasma gondii
  7s7r-assembly1_A  TM=3.884E-01  e=1.155E-11  Plasmodium falciparum 3D7
  7kj7-assembly1_B  TM=3.904E-01  e=4.739E-10  Plasmodium falciparum 3D7
  8sm1-assembly1_G  TM=2.610E-01  e=2.322E-04  Human herpesvirus 4 strain B95-8

Secondary structure (DSSP, 8-state):
-B---TT-EEEEEE-STTEEEEEEE-GGG-EEES----GGG-EEESSTTSSSEEEGGGTSTTEEEEEEE---SEEEEEEESS--SS-EEEEEEEE-TT----TTSEEEEEEEPPPPSS-EE-STT-EEEEEE-SSSEEEEEEE-TT--EEESSSTTEEE-TTTT--EEEHHHHSTT-EE----TT-EEEEEESSPPSS-EEEEEEEE-TT--EEEEEEEE---

Foldseek 3Di:
DEQPAFLEEDEAEAQAAFDKDKYFQADQLAAKPPHADWDQAGKWAQDQQSPDIDGPCVVQVAKTKDWDFDVHHIMIMITRNAAAQAKGKTKMWRHGVPDVHHRHIYMYIYIYHHQDPAAEQDDFPAEAEAEAEDAFDKHKYFLHDQLQAKPVQDFQWFAFPDVRPHIDGPCVFANPKTKDHQDPHRMIMTTHHDFAQQKGKTKMWRHHPVRRTRIYIYIYHHD